Protein AF-A0A3D2QG00-F1 (afdb_monomer)

pLDDT: mean 83.99, std 11.68, range [40.62, 95.25]

Sequence (217 aa):
MLDSLEQILAFINSWLWGRWLVFVLLALGILYTVTNGFIQIRHFKFIMKRTLVDAFKTRKVDKGSGSISTFKAMMVTLAGNVGGGNVVGVATAIVSGGMGAVFWMWVAAFFGMITKYAEILLAMKYRIKDENGVYHGGPMYYIENGIGKNWKWLAVIFCLLGGFASFGIGNIAQSSEISGALSDLFHLSPLVSGILIAVVVALSAPEISLLWAMLPM

Nearest PDB structures (foldseek):
  7wvy-assembly1_R  TM=3.739E-01  e=3.135E+00  Homo sapiens

Solvent-accessible surface area (backbone atoms only — not comparable to full-atom values): 11648 Å² total; per-residue (Å²): 109,67,67,60,50,51,52,51,51,51,48,51,48,55,57,64,73,23,72,65,49,58,53,51,54,50,50,49,10,50,50,50,30,60,77,62,66,36,50,76,68,77,39,37,70,57,50,50,41,50,64,55,52,47,15,62,73,40,63,87,49,78,68,74,97,52,75,58,31,70,33,57,54,49,51,54,55,46,56,76,71,58,55,61,58,59,54,54,48,52,51,48,39,34,73,76,61,34,76,65,37,58,58,52,50,51,54,50,49,61,28,44,51,49,50,54,49,53,52,52,52,40,11,68,72,36,43,46,70,46,97,88,69,40,48,49,32,20,69,43,36,26,33,26,68,62,78,29,69,90,41,37,67,58,20,51,49,45,52,52,54,50,53,55,44,43,49,45,66,66,39,54,52,39,52,50,48,53,22,49,52,41,29,76,76,69,69,42,54,55,68,59,44,48,52,54,52,51,51,56,49,61,72,45,40,70,64,46,53,58,52,58,60,35,42,64,67

Radius of gyration: 20.12 Å; Cα contacts (8 Å, |Δi|>4): 161; chains: 1; bounding box: 51×44×51 Å

Secondary structure (DSSP, 8-state):
-HHHHHHHHHHHHHHHTSHHHHHHHHHHHHHHHHHTTSHHHHTHHHHHIIIIIIHHHTTT---SSSSS-HHHHHHHHHHHH--HHHHHHHHHHHHHH-THHHHHHHHHHHHHHHHHHHHHHHHHHH-EE-TTS-EE-SHHHHIIIII-GGGHHHHHHHHHHHHHHHHIIIIIHHHHHHHHHHHHHH---HHHHHHHHHHHHHHHHHHHHHHHTTS--

Mean predicted aligned error: 7.87 Å

Structure (mmCIF, N/CA/C/O backbone):
data_AF-A0A3D2QG00-F1
#
_entry.id   AF-A0A3D2QG00-F1
#
loop_
_atom_site.group_PDB
_atom_site.id
_atom_site.type_symbol
_atom_site.label_atom_id
_atom_site.label_alt_id
_atom_site.label_comp_id
_atom_site.label_asym_id
_atom_site.label_entity_id
_atom_site.label_seq_id
_atom_site.pdbx_PDB_ins_code
_atom_site.Cartn_x
_atom_site.Cartn_y
_atom_site.Cartn_z
_atom_site.occupancy
_atom_site.B_iso_or_equiv
_atom_site.auth_seq_id
_atom_site.auth_comp_id
_atom_site.auth_asym_id
_atom_site.auth_atom_id
_atom_site.pdbx_PDB_model_num
ATOM 1 N N . MET A 1 1 ? 26.219 -19.710 -8.812 1.00 65.38 1 MET A N 1
ATOM 2 C CA . MET A 1 1 ? 25.651 -19.286 -7.506 1.00 65.38 1 MET A CA 1
ATOM 3 C C . MET A 1 1 ? 24.672 -18.134 -7.688 1.00 65.38 1 MET A C 1
ATOM 5 O O . MET A 1 1 ? 23.549 -18.268 -7.230 1.00 65.38 1 MET A O 1
ATOM 9 N N . LEU A 1 2 ? 25.051 -17.058 -8.390 1.00 77.50 2 LEU A N 1
ATOM 10 C CA . LEU A 1 2 ? 24.129 -15.965 -8.738 1.00 77.50 2 LEU A CA 1
ATOM 11 C C . LEU A 1 2 ? 22.995 -16.430 -9.666 1.00 77.50 2 LEU A C 1
ATOM 13 O O . LEU A 1 2 ? 21.838 -16.209 -9.336 1.00 77.50 2 LEU A O 1
ATOM 17 N N . ASP A 1 3 ? 23.303 -17.205 -10.708 1.00 83.06 3 ASP A N 1
ATOM 18 C CA . ASP A 1 3 ? 22.277 -17.725 -11.633 1.00 83.06 3 ASP A CA 1
ATOM 19 C C . ASP A 1 3 ? 21.270 -18.655 -10.937 1.00 83.06 3 ASP A C 1
ATOM 21 O O . ASP A 1 3 ? 20.079 -18.655 -11.231 1.00 83.06 3 ASP A O 1
ATOM 25 N N . SER A 1 4 ? 21.735 -19.439 -9.959 1.00 82.81 4 SER A N 1
ATOM 26 C CA . SER A 1 4 ? 20.873 -20.314 -9.157 1.00 82.81 4 SER A CA 1
ATOM 27 C C . SER A 1 4 ? 19.931 -19.507 -8.259 1.00 82.81 4 SER A C 1
ATOM 29 O O . SER A 1 4 ? 18.773 -19.878 -8.098 1.00 82.81 4 SER A O 1
ATOM 31 N N . LEU A 1 5 ? 20.407 -18.392 -7.692 1.00 86.56 5 LEU A N 1
ATOM 32 C CA . LEU A 1 5 ? 19.566 -17.472 -6.923 1.00 86.56 5 LEU A CA 1
ATOM 33 C C . LEU A 1 5 ? 18.556 -16.760 -7.825 1.00 86.56 5 LEU A C 1
ATOM 35 O O . LEU A 1 5 ? 17.390 -16.663 -7.457 1.00 86.56 5 LEU A O 1
ATOM 39 N N . GLU A 1 6 ? 18.970 -16.318 -9.011 1.00 88.06 6 GLU A N 1
ATOM 40 C CA . GLU A 1 6 ? 18.085 -15.683 -9.988 1.00 88.06 6 GLU A CA 1
ATOM 41 C C . GLU A 1 6 ? 16.957 -16.627 -10.423 1.00 88.06 6 GLU A C 1
ATOM 43 O O . GLU A 1 6 ? 15.790 -16.241 -10.411 1.00 88.06 6 GLU A O 1
ATOM 48 N N . GLN A 1 7 ? 17.273 -17.893 -10.704 1.00 87.88 7 GLN A N 1
ATOM 49 C CA . GLN A 1 7 ? 16.271 -18.905 -11.050 1.00 87.88 7 GLN A CA 1
ATOM 50 C C . GLN A 1 7 ? 15.287 -19.176 -9.904 1.00 87.88 7 GLN A C 1
ATOM 52 O O . GLN A 1 7 ? 14.083 -19.280 -10.141 1.00 87.88 7 GLN A O 1
ATOM 57 N N . ILE A 1 8 ? 15.770 -19.251 -8.658 1.00 89.00 8 ILE A N 1
ATOM 58 C CA . ILE A 1 8 ? 14.907 -19.423 -7.478 1.00 89.00 8 ILE A CA 1
ATOM 59 C C . ILE A 1 8 ? 13.983 -18.212 -7.310 1.00 89.00 8 ILE A C 1
ATOM 61 O O . ILE A 1 8 ? 12.781 -18.378 -7.097 1.00 89.00 8 ILE A O 1
ATOM 65 N N . LEU A 1 9 ? 14.516 -16.997 -7.442 1.00 87.94 9 LEU A N 1
ATOM 66 C CA . LEU A 1 9 ? 13.735 -15.766 -7.344 1.00 87.94 9 LEU A CA 1
ATOM 67 C C . LEU A 1 9 ? 12.701 -15.662 -8.468 1.00 87.94 9 LEU A C 1
ATOM 69 O O . LEU A 1 9 ? 11.550 -15.328 -8.199 1.00 87.94 9 LEU A O 1
ATOM 73 N N . ALA A 1 10 ? 13.068 -16.004 -9.704 1.00 87.56 10 ALA A N 1
ATOM 74 C CA . ALA A 1 10 ? 12.155 -16.021 -10.841 1.00 87.56 10 ALA A CA 1
ATOM 75 C C . ALA A 1 10 ? 11.024 -17.041 -10.646 1.00 87.56 10 ALA A C 1
ATOM 77 O O . ALA A 1 10 ? 9.858 -16.728 -10.903 1.00 87.56 10 ALA A O 1
ATOM 78 N N . PHE A 1 11 ? 11.338 -18.231 -10.124 1.00 89.06 11 PHE A N 1
ATOM 79 C CA . PHE A 1 11 ? 10.335 -19.236 -9.785 1.00 89.06 11 PHE A CA 1
ATOM 80 C C . PHE A 1 11 ? 9.366 -18.718 -8.718 1.00 89.06 11 PHE A C 1
ATOM 82 O O . PHE A 1 11 ? 8.156 -18.706 -8.950 1.00 89.06 11 PHE A O 1
ATOM 89 N N . ILE A 1 12 ? 9.885 -18.213 -7.594 1.00 87.88 12 ILE A N 1
ATOM 90 C CA . ILE A 1 12 ? 9.074 -17.639 -6.510 1.00 87.88 12 ILE A CA 1
ATOM 91 C C . ILE A 1 12 ? 8.200 -16.495 -7.035 1.00 87.88 12 ILE A C 1
ATOM 93 O O . ILE A 1 12 ? 7.013 -16.444 -6.723 1.00 87.88 12 ILE A O 1
ATOM 97 N N . ASN A 1 13 ? 8.753 -15.613 -7.868 1.00 85.88 13 ASN A N 1
ATOM 98 C CA . ASN A 1 13 ? 8.031 -14.492 -8.457 1.00 85.88 13 ASN A CA 1
ATOM 99 C C . ASN A 1 13 ? 6.892 -14.969 -9.372 1.00 85.88 13 ASN A C 1
ATOM 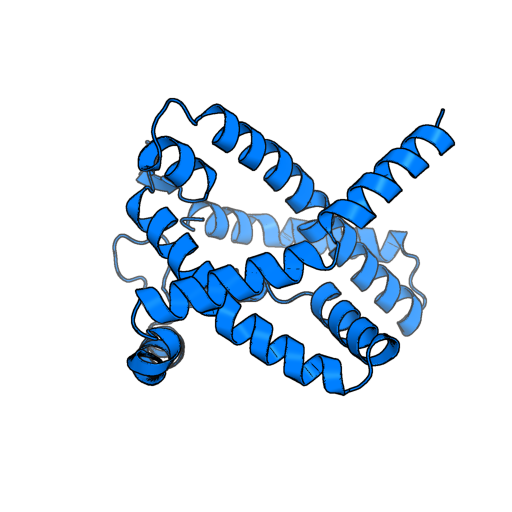101 O O . ASN A 1 13 ? 5.751 -14.545 -9.210 1.00 85.88 13 ASN A O 1
ATOM 105 N N . SER A 1 14 ? 7.172 -15.894 -10.293 1.00 87.00 14 SER A N 1
ATOM 106 C CA . SER A 1 14 ? 6.156 -16.440 -11.204 1.00 87.00 14 SER A CA 1
ATOM 107 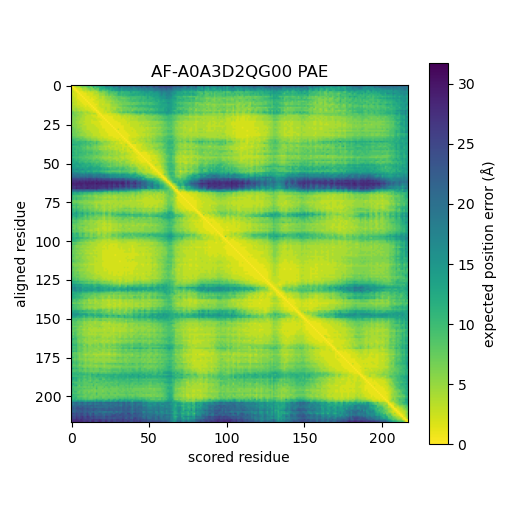C C . SER A 1 14 ? 5.047 -17.193 -10.467 1.00 87.00 14 SER A C 1
ATOM 109 O O . SER A 1 14 ? 3.885 -17.147 -10.873 1.00 87.00 14 SER A O 1
ATOM 111 N N . TRP A 1 15 ? 5.395 -17.852 -9.359 1.00 88.44 15 TRP A N 1
ATOM 112 C CA . TRP A 1 15 ? 4.435 -18.535 -8.514 1.00 88.44 15 TRP A CA 1
ATOM 113 C C . TRP A 1 15 ? 3.589 -17.538 -7.726 1.00 88.44 15 TRP A C 1
ATOM 115 O O . TRP A 1 15 ? 2.370 -17.580 -7.840 1.00 88.44 15 TRP A O 1
ATOM 125 N N . LEU A 1 16 ? 4.195 -16.620 -6.968 1.00 85.69 16 LEU A N 1
ATOM 126 C CA . LEU A 1 16 ? 3.477 -15.649 -6.132 1.00 85.69 16 LEU A CA 1
ATOM 127 C C . LEU A 1 16 ? 2.549 -14.753 -6.954 1.00 85.69 16 LEU A C 1
ATOM 129 O O . LEU A 1 16 ? 1.387 -14.592 -6.594 1.00 85.69 16 LEU A O 1
ATOM 133 N N . TRP A 1 17 ? 3.033 -14.223 -8.077 1.00 86.38 17 TRP A N 1
ATOM 134 C CA . TRP A 1 17 ? 2.257 -13.367 -8.982 1.00 86.38 17 TRP A CA 1
ATOM 135 C C . TRP A 1 17 ? 1.508 -14.160 -10.057 1.00 86.38 17 TRP A C 1
ATOM 137 O O . TRP A 1 17 ? 1.063 -13.611 -11.067 1.00 86.38 17 TRP A O 1
ATOM 147 N N . GLY A 1 18 ? 1.360 -15.467 -9.850 1.00 86.50 18 GLY A N 1
ATOM 148 C CA . GLY A 1 18 ? 0.624 -16.337 -10.745 1.00 86.50 18 GLY A CA 1
ATOM 149 C C . GLY A 1 18 ? -0.863 -15.985 -10.800 1.00 86.50 18 GLY A C 1
ATOM 150 O O . GLY A 1 18 ? -1.439 -15.367 -9.902 1.00 86.50 18 GLY A O 1
ATOM 151 N N . ARG A 1 19 ? -1.534 -16.466 -11.851 1.00 88.00 19 ARG A N 1
ATOM 152 C CA . ARG A 1 19 ? -2.972 -16.222 -12.081 1.00 88.00 19 ARG A CA 1
ATOM 153 C C . ARG A 1 19 ? -3.855 -16.606 -10.887 1.00 88.00 19 ARG A C 1
ATOM 155 O O . ARG A 1 19 ? -4.906 -16.006 -10.693 1.00 88.00 19 ARG A O 1
ATOM 162 N N . TRP A 1 20 ? -3.442 -17.595 -10.090 1.00 91.38 20 TRP A N 1
ATOM 163 C CA . TRP A 1 20 ? -4.195 -18.052 -8.920 1.00 91.38 20 TRP A CA 1
ATOM 164 C C . TRP A 1 20 ? -4.388 -16.941 -7.882 1.00 91.38 20 TRP A C 1
ATOM 166 O O . TRP A 1 20 ? -5.475 -16.847 -7.317 1.00 91.38 20 TRP A O 1
ATOM 176 N N . LEU A 1 21 ? -3.395 -16.064 -7.677 1.00 91.31 21 LEU A N 1
ATOM 177 C CA . LEU A 1 21 ? -3.494 -14.977 -6.704 1.00 91.31 21 LEU A CA 1
ATOM 178 C C . LEU A 1 21 ? -4.611 -14.005 -7.096 1.00 91.31 21 LEU A C 1
ATOM 180 O O . LEU A 1 21 ? -5.415 -13.612 -6.255 1.00 91.31 21 LEU A O 1
ATOM 184 N N . VAL A 1 22 ? -4.715 -13.680 -8.388 1.00 89.69 22 VAL A N 1
ATOM 185 C CA . VAL A 1 22 ? -5.782 -12.821 -8.924 1.00 89.69 22 VAL A CA 1
ATOM 186 C C . VAL A 1 22 ? -7.157 -13.430 -8.649 1.00 89.69 22 VAL A C 1
ATOM 188 O O . VAL A 1 22 ? -8.052 -12.737 -8.163 1.00 89.69 22 VAL A O 1
ATOM 191 N N . PHE A 1 23 ? -7.323 -14.733 -8.896 1.00 91.56 23 PHE A N 1
ATOM 192 C CA . PHE A 1 23 ? -8.582 -15.426 -8.615 1.00 91.56 23 PHE A CA 1
ATOM 193 C C . PHE A 1 23 ? -8.912 -15.453 -7.121 1.00 91.56 23 PHE A C 1
ATOM 195 O O . PHE A 1 23 ? -10.062 -15.217 -6.762 1.00 91.56 23 PHE A O 1
ATOM 202 N N . VAL A 1 24 ? -7.925 -15.683 -6.250 1.00 94.25 24 VAL A N 1
ATOM 203 C CA . VAL A 1 24 ? -8.123 -15.671 -4.793 1.00 94.25 24 VAL A CA 1
ATOM 204 C C . VAL A 1 24 ? -8.537 -14.282 -4.307 1.00 94.25 24 VAL A C 1
ATOM 206 O O . VAL A 1 24 ? -9.503 -14.167 -3.557 1.00 94.25 24 VAL A O 1
ATOM 209 N N . LEU A 1 25 ? -7.866 -13.220 -4.758 1.00 93.12 25 LEU A N 1
ATOM 210 C CA . LEU A 1 25 ? -8.190 -11.848 -4.359 1.00 93.12 25 LEU A CA 1
ATOM 211 C C . LEU A 1 25 ? -9.583 -11.421 -4.838 1.00 93.12 25 LEU A C 1
ATOM 213 O O . LEU A 1 25 ? -10.343 -10.835 -4.065 1.00 93.12 25 LEU A O 1
ATOM 217 N N . LEU A 1 26 ? -9.948 -11.756 -6.079 1.00 94.12 26 LEU A N 1
ATOM 218 C CA . LEU A 1 26 ? -11.295 -11.506 -6.593 1.00 94.12 26 LEU A CA 1
ATOM 219 C C . LEU A 1 26 ? -12.347 -12.319 -5.834 1.00 94.12 26 LEU A C 1
ATOM 221 O O . LEU A 1 26 ? -13.372 -11.763 -5.448 1.00 94.12 26 LEU A O 1
ATOM 225 N N . ALA A 1 27 ? -12.091 -13.601 -5.567 1.00 94.50 27 ALA A N 1
ATOM 226 C CA . ALA A 1 27 ? -13.002 -14.450 -4.806 1.00 94.50 27 ALA A CA 1
ATOM 227 C C . ALA A 1 27 ? -13.215 -13.924 -3.379 1.00 94.50 27 ALA A C 1
ATOM 229 O O . ALA A 1 27 ? -14.354 -13.863 -2.923 1.00 94.50 27 ALA A O 1
ATOM 230 N N . LEU A 1 28 ? -12.154 -13.478 -2.697 1.00 94.94 28 LEU A N 1
ATOM 231 C CA . LEU A 1 28 ? -12.250 -12.847 -1.377 1.00 94.94 28 LEU A CA 1
ATOM 232 C C . LEU A 1 28 ? -13.034 -11.533 -1.426 1.00 94.94 28 LEU A C 1
ATOM 234 O O . LEU A 1 28 ? -13.885 -11.298 -0.572 1.00 94.94 28 LEU A O 1
ATOM 238 N N . GLY A 1 29 ? -12.802 -10.698 -2.440 1.00 93.81 29 GLY A N 1
ATOM 239 C CA . GLY A 1 29 ? -13.554 -9.459 -2.617 1.00 93.81 29 GLY A CA 1
ATOM 240 C C . GLY A 1 29 ? -15.040 -9.706 -2.902 1.00 93.81 29 GLY A C 1
ATOM 241 O O . GLY A 1 29 ? -15.898 -9.022 -2.343 1.00 93.81 29 GLY A O 1
ATOM 242 N N . ILE A 1 30 ? -15.376 -10.721 -3.704 1.00 94.44 30 ILE A N 1
ATOM 243 C CA . ILE A 1 30 ? -16.763 -11.159 -3.930 1.00 94.44 30 ILE A CA 1
ATOM 244 C C . ILE A 1 30 ? -17.367 -11.690 -2.627 1.00 94.44 30 ILE A C 1
ATOM 246 O O . ILE A 1 30 ? -18.452 -11.259 -2.239 1.00 94.44 30 ILE A O 1
ATOM 250 N N . LEU A 1 31 ? -16.655 -12.571 -1.920 1.00 95.25 31 LEU A N 1
ATOM 251 C CA . LEU A 1 31 ? -17.089 -13.136 -0.645 1.00 95.25 31 LEU A CA 1
ATOM 252 C C . LEU A 1 31 ? -17.409 -12.024 0.357 1.00 95.25 31 LEU A C 1
ATOM 254 O O . LEU A 1 31 ? -18.520 -11.975 0.875 1.00 95.25 31 LEU A O 1
ATOM 258 N N . TYR A 1 32 ? -16.480 -11.092 0.578 1.00 93.50 32 TYR A N 1
ATOM 259 C CA . TYR A 1 32 ? -16.679 -9.962 1.483 1.00 93.50 32 TYR A CA 1
ATOM 260 C C . TYR A 1 32 ? -17.776 -9.014 1.019 1.00 93.50 32 TYR A C 1
ATOM 262 O O . TYR A 1 32 ? -18.509 -8.483 1.851 1.00 93.50 32 TYR A O 1
ATOM 270 N N . THR A 1 33 ? -17.944 -8.829 -0.287 1.00 93.38 33 THR A N 1
ATOM 271 C CA . THR A 1 33 ? -19.054 -8.044 -0.831 1.00 93.38 33 THR A CA 1
ATOM 272 C C . THR A 1 33 ? -20.394 -8.658 -0.444 1.00 93.38 33 THR A C 1
ATOM 274 O O . THR A 1 33 ? -21.272 -7.948 0.047 1.00 93.38 33 THR A O 1
ATOM 277 N N . VAL A 1 34 ? -20.552 -9.970 -0.628 1.00 94.12 34 VAL A N 1
ATOM 278 C CA . VAL A 1 34 ? -21.807 -10.672 -0.344 1.00 94.12 34 VAL A CA 1
ATOM 279 C C . VAL A 1 34 ? -22.060 -10.753 1.162 1.00 94.12 34 VAL A C 1
ATOM 281 O O . VAL A 1 34 ? -23.147 -10.390 1.608 1.00 94.12 34 VAL A O 1
ATOM 284 N N . THR A 1 35 ? -21.066 -11.151 1.963 1.00 92.62 35 THR A N 1
ATOM 285 C CA . THR A 1 35 ? -21.230 -11.323 3.420 1.00 92.62 35 THR A CA 1
ATOM 286 C C . THR A 1 35 ? -21.504 -10.013 4.150 1.00 92.62 35 THR A C 1
ATOM 288 O O . THR A 1 35 ? -22.261 -10.001 5.116 1.00 92.62 35 THR A O 1
ATOM 291 N N . ASN A 1 36 ? -20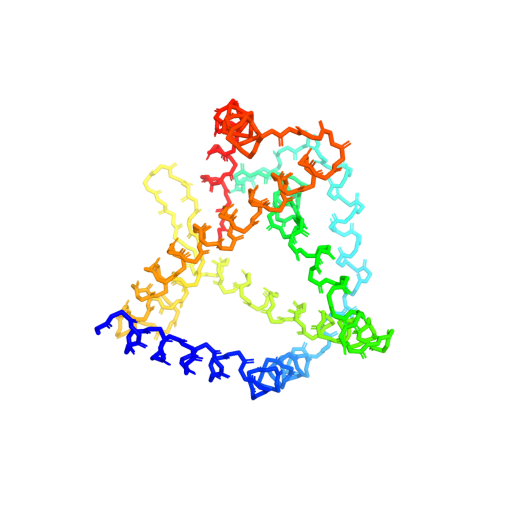.962 -8.892 3.666 1.00 90.19 36 ASN A N 1
ATOM 292 C CA . ASN A 1 36 ? -21.246 -7.569 4.223 1.00 90.19 36 ASN A CA 1
ATOM 293 C C . ASN A 1 36 ? -22.513 -6.924 3.622 1.00 90.19 36 ASN A C 1
ATOM 295 O O . ASN A 1 36 ? -22.886 -5.815 3.998 1.00 90.19 36 ASN A O 1
ATOM 299 N N . GLY A 1 37 ? -23.208 -7.589 2.694 1.00 90.38 37 GLY A N 1
ATOM 300 C CA . GLY A 1 37 ? -24.457 -7.088 2.119 1.00 90.38 37 GLY A CA 1
ATOM 301 C C . GLY A 1 37 ? -24.274 -5.927 1.136 1.00 90.38 37 GLY A C 1
ATOM 302 O O . GLY A 1 37 ? -25.112 -5.025 1.086 1.00 90.38 37 GLY A O 1
ATOM 303 N N . PHE A 1 38 ? -23.207 -5.944 0.337 1.00 91.19 38 PHE A N 1
ATOM 304 C CA . PHE A 1 38 ? -22.923 -4.957 -0.710 1.00 91.19 38 PHE A CA 1
ATOM 305 C C . PHE A 1 38 ? -22.781 -3.521 -0.175 1.00 91.19 38 PHE A C 1
ATOM 307 O O . PHE A 1 38 ? -23.336 -2.577 -0.747 1.00 91.19 38 PHE A O 1
ATOM 314 N N . ILE A 1 39 ? -22.033 -3.337 0.923 1.00 89.06 39 ILE A N 1
ATOM 315 C CA . ILE A 1 39 ? -21.802 -2.024 1.563 1.00 89.06 39 ILE A CA 1
ATOM 316 C C . ILE A 1 39 ? -21.354 -0.970 0.550 1.00 89.06 39 ILE A C 1
ATOM 318 O O . ILE A 1 39 ? -21.867 0.150 0.575 1.00 89.06 39 ILE A O 1
ATOM 322 N N . GLN A 1 40 ? -20.447 -1.326 -0.364 1.00 88.38 40 GLN A N 1
ATOM 323 C CA . GLN A 1 40 ? -19.912 -0.396 -1.354 1.00 88.38 40 GLN A CA 1
ATOM 324 C C . GLN A 1 40 ? -20.976 0.140 -2.323 1.00 88.38 40 GLN A C 1
ATOM 326 O O . GLN A 1 40 ? -20.818 1.248 -2.821 1.00 88.38 40 GLN A O 1
ATOM 331 N N . ILE A 1 41 ? -22.077 -0.592 -2.548 1.00 91.06 41 ILE A N 1
ATOM 332 C CA . ILE A 1 41 ? -23.224 -0.129 -3.347 1.00 91.06 41 ILE A CA 1
ATOM 333 C C . ILE A 1 41 ? -24.230 0.591 -2.442 1.00 91.06 41 ILE A C 1
ATOM 335 O O . ILE A 1 41 ? -24.616 1.730 -2.706 1.00 91.06 41 ILE A O 1
ATOM 339 N N . ARG A 1 42 ? -24.631 -0.050 -1.338 1.00 90.00 42 ARG A N 1
ATOM 340 C CA . ARG A 1 42 ? -25.685 0.434 -0.432 1.00 90.00 42 ARG A CA 1
ATOM 341 C C . ARG A 1 42 ? -25.349 1.789 0.189 1.00 90.00 42 ARG A C 1
ATOM 343 O O . ARG A 1 42 ? -26.213 2.656 0.298 1.00 90.00 42 ARG A O 1
ATOM 350 N N . HIS A 1 43 ? -24.092 1.978 0.582 1.00 89.50 43 HIS A N 1
ATOM 351 C CA . HIS A 1 43 ? -23.621 3.182 1.261 1.00 89.50 43 HIS A CA 1
ATOM 352 C C . HIS A 1 43 ? -22.799 4.105 0.360 1.00 89.50 43 HIS A C 1
ATOM 354 O O . HIS A 1 43 ? -22.262 5.091 0.859 1.00 89.50 43 HIS A O 1
ATOM 360 N N . PHE A 1 44 ? -22.751 3.869 -0.957 1.00 89.06 44 PHE A N 1
ATOM 361 C CA . PHE A 1 44 ? -21.950 4.672 -1.887 1.00 89.06 44 PHE A CA 1
ATOM 362 C C . PHE A 1 44 ? -22.188 6.182 -1.732 1.00 89.06 44 PHE A C 1
ATOM 364 O O . PHE A 1 44 ? -21.254 6.957 -1.533 1.00 89.06 44 PHE A O 1
ATOM 371 N N . LYS A 1 45 ? -23.461 6.608 -1.720 1.00 88.00 45 LYS A N 1
ATOM 372 C CA . LYS A 1 45 ? -23.837 8.025 -1.553 1.00 88.00 45 LYS A CA 1
ATOM 373 C C . LYS A 1 45 ? -23.355 8.604 -0.221 1.00 88.00 45 LYS A C 1
ATOM 375 O O . LYS A 1 45 ? -22.915 9.750 -0.168 1.00 88.00 45 LYS A O 1
ATOM 380 N N . PHE A 1 46 ? -23.442 7.819 0.851 1.00 87.75 46 PHE A N 1
ATOM 381 C CA . PHE A 1 46 ? -22.987 8.232 2.175 1.00 87.75 46 PHE A CA 1
ATOM 382 C C . PHE A 1 46 ? -21.462 8.372 2.219 1.00 87.75 46 PHE A C 1
ATOM 384 O O . PHE A 1 46 ? -20.968 9.395 2.690 1.00 87.75 46 PHE A O 1
ATOM 391 N N . ILE A 1 47 ? -20.734 7.390 1.678 1.00 86.56 47 ILE A N 1
ATOM 392 C CA . ILE A 1 47 ? -19.268 7.385 1.603 1.00 86.56 47 ILE A CA 1
ATOM 393 C C . ILE A 1 47 ? -18.788 8.603 0.812 1.00 86.56 47 ILE A C 1
ATOM 395 O O . ILE A 1 47 ? -17.992 9.385 1.319 1.00 86.56 47 ILE A O 1
ATOM 399 N N . MET A 1 48 ? -19.341 8.840 -0.380 1.00 86.88 48 MET A N 1
ATOM 400 C CA . MET A 1 48 ? -18.963 9.986 -1.212 1.00 86.88 48 MET A CA 1
ATOM 401 C C . MET A 1 48 ? -19.251 11.322 -0.521 1.00 86.88 48 MET A C 1
ATOM 403 O O . MET A 1 48 ? -18.414 12.222 -0.536 1.00 86.88 48 MET A O 1
ATOM 407 N N . LYS A 1 49 ? -20.398 11.453 0.156 1.00 85.50 49 LYS A N 1
ATOM 408 C CA . LYS A 1 49 ? -20.719 12.667 0.916 1.00 85.50 49 LYS A CA 1
ATOM 409 C C . LYS A 1 49 ? -19.739 12.891 2.071 1.00 85.50 49 LYS A C 1
ATOM 411 O O . LYS A 1 49 ? -19.243 13.999 2.230 1.00 85.50 49 LYS A O 1
ATOM 416 N N . ARG A 1 50 ? -19.437 11.862 2.866 1.00 81.50 50 ARG A N 1
ATOM 417 C CA . ARG A 1 50 ? -18.533 11.981 4.021 1.00 81.50 50 ARG A CA 1
ATOM 418 C C . ARG A 1 50 ? -17.090 12.245 3.603 1.00 81.50 50 ARG A C 1
ATOM 420 O O . ARG A 1 50 ? -16.444 13.127 4.162 1.00 81.50 50 ARG A O 1
ATOM 427 N N . THR A 1 51 ? -16.608 11.510 2.611 1.00 80.38 51 THR A N 1
ATOM 428 C CA . THR A 1 51 ? -15.203 11.533 2.207 1.00 80.38 51 THR A CA 1
ATOM 429 C C . THR A 1 51 ? -14.882 12.707 1.284 1.00 80.38 51 THR A C 1
ATOM 431 O O . THR A 1 51 ? -13.824 13.300 1.433 1.00 80.38 51 THR A O 1
ATOM 434 N N . LEU A 1 52 ? -15.777 13.101 0.368 1.00 80.69 52 LEU A N 1
ATOM 435 C CA . LEU A 1 52 ? -15.519 14.220 -0.551 1.00 80.69 52 LEU A CA 1
ATOM 436 C C . LEU A 1 52 ? -16.193 15.519 -0.128 1.00 80.69 52 LEU A C 1
ATOM 438 O O . LEU A 1 52 ? -15.584 16.573 -0.201 1.00 80.69 52 LEU A O 1
ATOM 442 N N . VAL A 1 53 ? -17.451 15.501 0.304 1.00 79.50 53 VAL A N 1
ATOM 443 C CA . VAL A 1 53 ? -18.155 16.766 0.575 1.00 79.50 53 VAL A CA 1
ATOM 444 C C . VAL A 1 53 ? -17.812 17.284 1.966 1.00 79.50 53 VAL A C 1
ATOM 446 O O 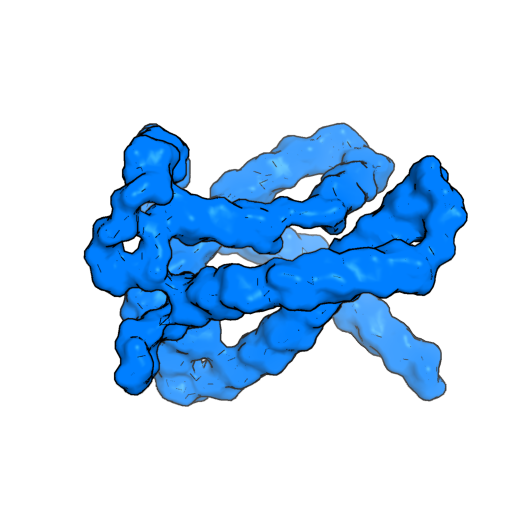. VAL A 1 53 ? -17.378 18.426 2.118 1.00 79.50 53 VAL A O 1
ATOM 449 N N . ASP A 1 54 ? -17.988 16.450 2.987 1.00 77.19 54 ASP A N 1
ATOM 450 C CA . ASP A 1 54 ? -17.784 16.858 4.374 1.00 77.19 54 ASP A CA 1
ATOM 451 C C . ASP A 1 54 ? -16.294 17.053 4.673 1.00 77.19 54 ASP A C 1
ATOM 453 O O . ASP A 1 54 ? -15.938 18.078 5.249 1.00 77.19 54 ASP A O 1
ATOM 457 N N . ALA A 1 55 ? -15.415 16.151 4.215 1.00 75.50 55 ALA A N 1
ATOM 458 C CA . ALA A 1 55 ? -13.975 16.296 4.433 1.00 75.50 55 ALA A CA 1
ATOM 459 C C . ALA A 1 55 ? -13.419 17.586 3.805 1.00 75.50 55 ALA A C 1
ATOM 461 O O . ALA A 1 55 ? -12.693 18.324 4.471 1.00 75.50 55 ALA A O 1
ATOM 462 N N . PHE A 1 56 ? -13.804 17.923 2.566 1.00 77.50 56 PHE A N 1
ATOM 463 C CA . PHE A 1 56 ? -13.379 19.183 1.943 1.00 77.50 56 PHE A CA 1
ATOM 464 C C . PHE A 1 56 ? -13.913 20.409 2.696 1.00 77.50 56 PHE A C 1
ATOM 466 O O . PHE A 1 56 ? -13.182 21.387 2.873 1.00 77.50 56 PHE A O 1
ATOM 473 N N . LYS A 1 57 ? -15.159 20.362 3.189 1.00 73.94 57 LYS A N 1
ATOM 474 C CA . LYS A 1 57 ? -15.746 21.445 3.996 1.00 73.94 57 LYS A CA 1
ATOM 475 C C . LYS A 1 57 ? -15.037 21.619 5.337 1.00 73.94 57 LYS A C 1
ATOM 477 O O . LYS A 1 57 ? -14.834 22.747 5.778 1.00 73.94 57 LYS A O 1
ATOM 482 N N . THR A 1 58 ? -14.621 20.527 5.974 1.00 68.81 58 THR A N 1
ATOM 483 C CA . THR A 1 58 ? -13.931 20.548 7.270 1.00 68.81 58 THR A CA 1
ATOM 484 C C . THR A 1 58 ? -12.411 20.521 7.144 1.00 68.81 58 THR A C 1
ATOM 486 O O . THR A 1 58 ? -11.735 20.272 8.137 1.00 68.81 58 THR A O 1
ATOM 489 N N . ARG A 1 59 ? -11.838 20.814 5.966 1.00 67.88 59 ARG A N 1
ATOM 490 C CA . ARG A 1 59 ? -10.380 20.761 5.736 1.00 67.88 59 ARG A CA 1
ATOM 491 C C . ARG A 1 59 ? -9.558 21.617 6.712 1.00 67.88 59 ARG A C 1
ATOM 493 O O . ARG A 1 59 ? -8.389 21.327 6.933 1.00 67.88 59 ARG A O 1
ATOM 500 N N . LYS A 1 60 ? -10.174 22.668 7.272 1.00 61.00 60 LYS A N 1
ATOM 501 C CA . LYS A 1 60 ? -9.573 23.611 8.232 1.00 61.00 60 LYS A CA 1
ATOM 502 C C . LYS A 1 60 ? -9.921 23.321 9.701 1.00 61.00 60 LYS A C 1
ATOM 504 O O . LYS A 1 60 ? -9.511 24.084 10.564 1.00 61.00 60 LYS A O 1
ATOM 509 N N . VAL A 1 61 ? -10.718 22.288 9.987 1.00 60.72 61 VAL A N 1
ATOM 510 C CA . VAL A 1 61 ? -11.206 21.996 11.342 1.00 60.72 61 VAL A CA 1
ATOM 511 C C . VAL A 1 61 ? -10.557 20.710 11.841 1.00 60.72 61 VAL A C 1
ATOM 513 O O . VAL A 1 61 ? -10.940 19.615 11.426 1.00 60.72 61 VAL A O 1
ATOM 516 N N . ASP A 1 62 ? -9.602 20.836 12.759 1.00 55.47 62 ASP A N 1
ATOM 517 C CA . ASP A 1 62 ? -9.027 19.698 13.478 1.00 55.47 62 ASP A CA 1
ATOM 518 C C . ASP A 1 62 ? -10.013 19.266 14.582 1.00 55.47 62 ASP A C 1
ATOM 520 O O . ASP A 1 62 ? -9.964 19.716 15.725 1.00 55.47 62 ASP A O 1
ATOM 524 N N . LYS A 1 63 ? -11.002 18.435 14.224 1.00 50.25 63 LYS A N 1
ATOM 525 C CA . LYS A 1 63 ? -11.937 17.861 15.203 1.00 50.25 63 LYS A CA 1
ATOM 526 C C . LYS A 1 63 ? -11.313 16.641 15.891 1.00 50.25 63 LYS A C 1
ATOM 528 O O . LYS A 1 63 ? -11.329 15.558 15.326 1.00 50.25 63 LYS A O 1
ATOM 533 N N . GLY A 1 64 ? -10.833 16.851 17.119 1.00 51.28 64 GLY A N 1
ATOM 534 C CA . GLY A 1 64 ? -10.873 15.948 18.284 1.00 51.28 64 GLY A CA 1
ATOM 535 C C . GLY A 1 64 ? -10.478 14.463 18.148 1.00 51.28 64 GLY A C 1
ATOM 536 O O . GLY A 1 64 ? -11.132 13.673 17.475 1.00 51.28 64 GLY A O 1
ATOM 537 N N . SER A 1 65 ? -9.508 14.051 18.975 1.00 49.09 65 SER A N 1
ATOM 538 C CA . SER A 1 65 ? -9.067 12.675 19.322 1.00 49.09 65 SER A CA 1
ATOM 539 C C . SER A 1 65 ? -8.432 11.806 18.228 1.00 49.09 65 SER A C 1
ATOM 541 O O . SER A 1 65 ? -7.735 10.848 18.560 1.00 49.09 65 SER A O 1
ATOM 543 N N . GLY A 1 66 ? -8.644 12.132 16.952 1.00 53.38 66 GLY A N 1
ATOM 544 C CA . GLY A 1 66 ? -7.863 11.620 15.830 1.00 53.38 66 GLY A CA 1
ATOM 545 C C . GLY A 1 66 ? -6.735 12.592 15.510 1.00 53.38 66 GLY A C 1
ATOM 546 O O . GLY A 1 66 ? -6.948 13.800 15.481 1.00 53.38 66 GLY A O 1
ATOM 547 N N . SER A 1 67 ? -5.536 12.072 15.297 1.00 54.06 67 SER A N 1
ATOM 548 C CA . SER A 1 67 ? -4.309 12.859 15.207 1.00 54.06 67 SER A CA 1
ATOM 549 C C . SER A 1 67 ? -4.273 13.813 13.990 1.00 54.06 67 SER A C 1
ATOM 551 O O . SER A 1 67 ? -3.496 14.757 13.979 1.00 54.06 67 SER A O 1
ATOM 553 N N . ILE A 1 68 ? -5.148 13.631 12.989 1.00 64.31 68 ILE A N 1
ATOM 554 C CA . ILE A 1 68 ? -5.311 14.511 11.816 1.00 64.31 68 ILE A CA 1
ATOM 555 C C . ILE A 1 68 ? -6.779 14.624 11.377 1.00 64.31 68 ILE A C 1
ATOM 557 O O . ILE A 1 68 ? -7.589 13.728 11.621 1.00 64.31 68 ILE A O 1
ATOM 561 N N . SER A 1 69 ? -7.125 15.704 10.664 1.00 72.31 69 SER A N 1
ATOM 562 C CA . SER A 1 69 ? -8.445 15.853 10.036 1.00 72.31 69 SER A CA 1
ATOM 563 C C . SER A 1 69 ? -8.716 14.757 8.992 1.00 72.31 69 SER A C 1
ATOM 565 O O . SER A 1 69 ? -7.807 14.302 8.294 1.00 72.31 69 SER A O 1
ATOM 567 N N . THR A 1 70 ? -9.986 14.365 8.822 1.00 75.56 70 THR A N 1
ATOM 568 C CA . THR A 1 70 ? -10.414 13.358 7.825 1.00 75.56 70 THR A CA 1
ATOM 569 C C . THR A 1 70 ? -9.911 13.678 6.414 1.00 75.56 70 THR A C 1
ATOM 571 O O . THR A 1 70 ? -9.563 12.776 5.658 1.00 75.56 70 THR A O 1
ATOM 574 N N . PHE A 1 71 ? -9.827 14.965 6.067 1.00 78.62 71 PHE A N 1
ATOM 575 C CA . PHE A 1 71 ? -9.295 15.416 4.784 1.00 78.62 71 PHE A CA 1
ATOM 576 C C . PHE A 1 71 ? -7.794 15.155 4.650 1.00 78.62 71 PHE A C 1
ATOM 578 O O . PHE A 1 71 ? -7.363 14.609 3.639 1.00 78.62 71 PHE A O 1
ATOM 585 N N . LYS A 1 72 ? -6.995 15.496 5.670 1.00 78.25 72 LYS A N 1
ATOM 586 C CA . LYS A 1 72 ? -5.553 15.209 5.674 1.00 78.25 72 LYS A CA 1
ATOM 587 C C . LYS A 1 72 ? -5.304 13.701 5.574 1.00 78.25 72 LYS A C 1
ATOM 589 O O . LYS A 1 72 ? -4.508 13.283 4.742 1.00 78.25 72 LYS A O 1
ATOM 594 N N . ALA A 1 73 ? -6.048 12.886 6.328 1.00 78.44 73 ALA A N 1
ATOM 595 C CA . ALA A 1 73 ? -5.942 11.425 6.266 1.00 78.44 73 ALA A CA 1
ATOM 596 C C . ALA A 1 73 ? -6.244 10.875 4.862 1.00 78.44 73 ALA A C 1
ATOM 598 O O . ALA A 1 73 ? -5.517 10.023 4.348 1.00 78.44 73 ALA A O 1
ATOM 599 N N . MET A 1 74 ? -7.287 11.408 4.218 1.00 82.62 74 MET A N 1
ATOM 600 C CA . MET A 1 74 ? -7.632 11.073 2.839 1.00 82.62 74 MET A CA 1
ATOM 601 C C . MET A 1 74 ? -6.509 11.442 1.866 1.00 82.62 74 MET A C 1
ATOM 603 O O . MET A 1 74 ? -6.143 10.614 1.039 1.00 82.62 74 MET A O 1
ATOM 607 N N . MET A 1 75 ? -5.965 12.659 1.952 1.00 84.12 75 MET A N 1
ATOM 608 C CA . MET A 1 75 ? -4.909 13.117 1.044 1.00 84.12 75 MET A CA 1
ATOM 609 C C . MET A 1 75 ? -3.626 12.300 1.203 1.00 84.12 75 MET A C 1
ATOM 611 O O . MET A 1 75 ? -3.041 11.930 0.194 1.00 84.12 75 MET A O 1
ATOM 615 N N . VAL A 1 76 ? -3.219 11.958 2.432 1.00 82.50 76 VAL A N 1
ATOM 616 C CA . VAL A 1 76 ? -2.035 11.106 2.651 1.00 82.50 76 VAL A CA 1
ATOM 617 C C . VAL A 1 76 ? -2.260 9.706 2.083 1.00 82.50 76 VAL A C 1
ATOM 619 O O . VAL A 1 76 ? -1.406 9.182 1.375 1.00 82.50 76 VAL A O 1
ATOM 622 N N . THR A 1 77 ? -3.441 9.126 2.313 1.00 83.00 77 THR A N 1
ATOM 623 C CA . THR A 1 77 ? -3.791 7.814 1.748 1.00 83.00 77 THR A CA 1
ATOM 624 C C . THR A 1 77 ? -3.833 7.852 0.218 1.00 83.00 77 THR A C 1
ATOM 626 O O . THR A 1 77 ? -3.422 6.898 -0.436 1.00 83.00 77 THR A O 1
ATOM 629 N N . LEU A 1 78 ? -4.325 8.942 -0.376 1.00 85.44 78 LEU A N 1
ATOM 630 C CA . LEU A 1 78 ? -4.364 9.109 -1.827 1.00 85.44 78 LEU A CA 1
ATOM 631 C C . LEU A 1 78 ? -2.955 9.280 -2.404 1.00 85.44 78 LEU A C 1
ATOM 633 O O . LEU A 1 78 ? -2.619 8.604 -3.369 1.00 85.44 78 LEU A O 1
ATOM 637 N N . ALA A 1 79 ? -2.126 10.124 -1.787 1.00 84.25 79 ALA A N 1
ATOM 638 C CA . ALA A 1 79 ? -0.741 10.344 -2.190 1.00 84.25 79 ALA A CA 1
ATOM 639 C C . ALA A 1 79 ? 0.093 9.056 -2.106 1.00 84.25 79 ALA A C 1
ATOM 641 O O . ALA A 1 79 ? 0.885 8.790 -2.999 1.00 84.25 79 ALA A O 1
ATOM 642 N N . GLY A 1 80 ? -0.125 8.222 -1.084 1.00 82.31 80 GLY A N 1
ATOM 643 C CA . GLY A 1 80 ? 0.560 6.932 -0.954 1.00 82.31 80 GLY A CA 1
ATOM 644 C C . GLY A 1 80 ? 0.127 5.876 -1.979 1.00 82.31 80 GLY A C 1
ATOM 645 O O . GLY A 1 80 ? 0.880 4.946 -2.243 1.00 82.31 80 GLY A O 1
ATOM 646 N N . ASN A 1 81 ? -1.069 6.007 -2.564 1.00 83.12 81 ASN A N 1
ATOM 647 C CA . ASN A 1 81 ? -1.610 5.036 -3.521 1.00 83.12 81 ASN A CA 1
ATOM 648 C C . ASN A 1 81 ? -1.537 5.498 -4.982 1.00 83.12 81 ASN A C 1
ATOM 650 O O . ASN A 1 81 ? -1.797 4.690 -5.869 1.00 83.12 81 ASN A O 1
ATOM 654 N N . VAL A 1 82 ? -1.237 6.769 -5.254 1.00 84.19 82 VAL A N 1
ATOM 655 C CA . VAL A 1 82 ? -1.134 7.323 -6.610 1.00 84.19 82 VAL A CA 1
ATOM 656 C C . VAL A 1 82 ? 0.323 7.683 -6.877 1.00 84.19 82 VAL A C 1
ATOM 658 O O . VAL A 1 82 ? 0.830 8.656 -6.333 1.00 84.19 82 VAL A O 1
ATOM 661 N N . GLY A 1 83 ? 0.983 6.904 -7.734 1.00 82.62 83 GLY A N 1
ATOM 662 C CA . GLY A 1 83 ? 2.385 7.101 -8.106 1.00 82.62 83 GLY A CA 1
ATOM 663 C C . GLY A 1 83 ? 2.648 6.835 -9.587 1.00 82.62 83 GLY A C 1
ATOM 664 O O . GLY A 1 83 ? 1.743 6.418 -10.320 1.00 82.62 8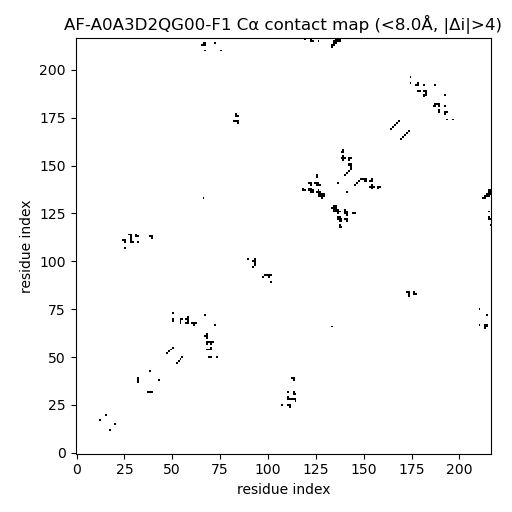3 GLY A O 1
ATOM 665 N N . GLY A 1 84 ? 3.895 7.054 -10.014 1.00 80.31 84 GLY A N 1
ATOM 666 C CA . GLY A 1 84 ? 4.347 6.798 -11.386 1.00 80.31 84 GLY A CA 1
ATOM 667 C C . GLY A 1 84 ? 4.075 5.355 -11.812 1.00 80.31 84 GLY A C 1
ATOM 668 O O . GLY A 1 84 ? 3.560 5.117 -12.906 1.00 80.31 84 GLY A O 1
ATOM 669 N N . GLY A 1 85 ? 4.271 4.411 -10.891 1.00 78.25 85 GLY A N 1
ATOM 670 C CA . GLY A 1 85 ? 4.191 2.987 -11.203 1.00 78.25 85 GLY A CA 1
ATOM 671 C C . GLY A 1 85 ? 2.785 2.509 -11.479 1.00 78.25 85 GLY A C 1
ATOM 672 O O . GLY A 1 85 ? 2.583 1.576 -12.252 1.00 78.25 85 GLY A O 1
ATOM 673 N N . ASN A 1 86 ? 1.783 3.213 -10.958 1.00 84.50 86 ASN A N 1
ATOM 674 C CA . ASN A 1 86 ? 0.402 2.941 -11.319 1.00 84.50 86 ASN A CA 1
ATOM 675 C C . ASN A 1 86 ? 0.123 3.384 -12.759 1.00 84.50 86 ASN A C 1
ATOM 677 O O . ASN A 1 86 ? -0.609 2.701 -13.470 1.00 84.50 86 ASN A O 1
ATOM 681 N N . VAL A 1 87 ? 0.714 4.495 -13.210 1.00 84.62 87 VAL A N 1
ATOM 682 C CA . VAL A 1 87 ? 0.553 4.995 -14.584 1.00 84.62 87 VAL A CA 1
ATOM 683 C C . VAL A 1 87 ? 1.265 4.072 -15.569 1.00 84.62 87 VAL A C 1
ATOM 685 O O . VAL A 1 87 ? 0.645 3.599 -16.522 1.00 84.62 87 VAL A O 1
ATOM 688 N N . VAL A 1 88 ? 2.537 3.755 -15.305 1.00 85.56 88 VAL A N 1
ATOM 689 C CA . VAL A 1 88 ? 3.329 2.821 -16.121 1.00 85.56 88 VAL A CA 1
ATOM 690 C C . VAL A 1 88 ? 2.694 1.430 -16.117 1.00 85.56 88 VAL A C 1
ATOM 692 O O . VAL A 1 88 ? 2.603 0.791 -17.165 1.00 85.56 88 VAL A O 1
ATOM 695 N N . GLY A 1 89 ? 2.174 0.979 -14.973 1.00 86.56 89 GLY A N 1
ATOM 696 C CA . GLY A 1 89 ? 1.473 -0.295 -14.833 1.00 86.56 89 GLY A CA 1
ATOM 697 C C . GLY A 1 89 ? 0.193 -0.367 -15.666 1.00 86.56 89 GLY A C 1
ATOM 698 O O . GLY A 1 89 ? -0.005 -1.341 -16.390 1.00 86.56 89 GLY A O 1
ATOM 699 N N . VAL A 1 90 ? -0.648 0.676 -15.638 1.00 90.19 90 VAL A N 1
ATOM 700 C CA . VAL A 1 90 ? -1.845 0.771 -16.497 1.00 90.19 90 VAL A CA 1
ATOM 701 C C . VAL A 1 90 ? -1.448 0.780 -17.974 1.00 90.19 90 VAL A C 1
ATOM 703 O O . VAL A 1 90 ? -2.026 0.032 -18.761 1.00 90.19 90 VAL A O 1
ATOM 706 N N . ALA A 1 91 ? -0.451 1.583 -18.359 1.00 90.62 91 ALA A N 1
ATOM 707 C CA . ALA A 1 91 ? 0.025 1.645 -19.739 1.00 90.62 91 ALA A CA 1
ATOM 708 C C . ALA A 1 91 ? 0.526 0.272 -20.219 1.00 90.62 91 ALA A C 1
ATOM 710 O O . ALA A 1 91 ? 0.106 -0.213 -21.268 1.00 90.62 91 ALA A O 1
ATOM 711 N N . THR A 1 92 ? 1.337 -0.403 -19.403 1.00 90.12 92 THR A N 1
ATOM 712 C CA . THR A 1 92 ? 1.850 -1.752 -19.678 1.00 90.12 92 THR A CA 1
ATOM 713 C C . THR A 1 92 ? 0.718 -2.770 -19.785 1.00 90.12 92 THR A C 1
ATOM 715 O O . THR A 1 92 ? 0.728 -3.602 -20.690 1.00 90.12 92 THR A O 1
ATOM 718 N N . ALA A 1 93 ? -0.294 -2.694 -18.917 1.00 90.56 93 ALA A N 1
ATOM 719 C CA . ALA A 1 93 ? -1.459 -3.577 -18.959 1.00 90.56 93 ALA A CA 1
ATOM 720 C C . ALA A 1 93 ? -2.289 -3.382 -20.237 1.00 90.56 93 ALA A C 1
ATOM 722 O O . ALA A 1 93 ? -2.742 -4.361 -20.824 1.00 90.56 93 ALA A O 1
ATOM 723 N N . ILE A 1 94 ? -2.453 -2.141 -20.705 1.00 94.44 94 ILE A N 1
ATOM 724 C CA . ILE A 1 94 ? -3.160 -1.848 -21.960 1.00 94.44 94 ILE A CA 1
ATOM 725 C C . ILE A 1 94 ? -2.357 -2.342 -23.167 1.00 94.44 94 ILE A C 1
ATOM 727 O O . ILE A 1 94 ? -2.931 -2.940 -24.074 1.00 94.44 94 ILE A O 1
ATOM 731 N N . VAL A 1 95 ? -1.041 -2.119 -23.184 1.00 94.25 95 VAL A N 1
ATOM 732 C CA . VAL A 1 95 ? -0.170 -2.548 -24.290 1.00 94.25 95 VAL A CA 1
ATOM 733 C C . VAL A 1 95 ? -0.095 -4.073 -24.375 1.00 94.25 95 VAL A C 1
ATOM 735 O O . VAL A 1 95 ? -0.154 -4.626 -25.468 1.00 94.25 95 VAL A O 1
ATOM 738 N N . SER A 1 96 ? -0.004 -4.762 -23.235 1.00 91.69 96 SER A N 1
ATOM 739 C CA . SER A 1 96 ? 0.127 -6.226 -23.185 1.00 91.69 96 SER A CA 1
ATOM 740 C C . SER A 1 96 ? -1.205 -6.979 -23.267 1.00 91.6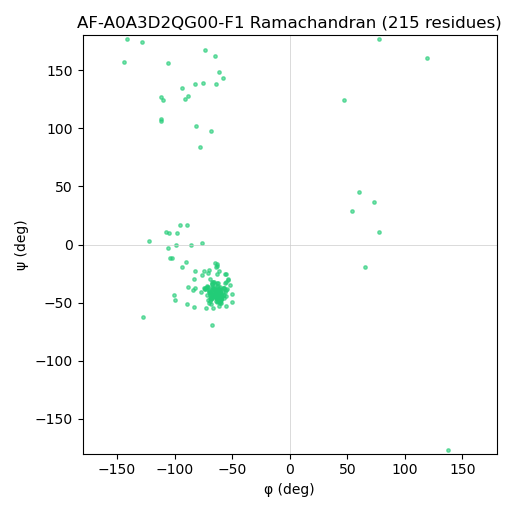9 96 SER A C 1
ATOM 742 O O . SER A 1 96 ? -1.278 -8.024 -23.908 1.00 91.69 96 SER A O 1
ATOM 744 N N . GLY A 1 97 ? -2.260 -6.475 -22.622 1.00 87.25 97 GLY A N 1
ATOM 745 C CA . GLY A 1 97 ? -3.567 -7.133 -22.503 1.00 87.25 97 GLY A CA 1
ATOM 746 C C . GLY A 1 97 ? -4.672 -6.536 -23.379 1.00 87.25 97 GLY A C 1
ATOM 747 O O . GLY A 1 97 ? -5.794 -7.046 -23.386 1.00 87.25 97 GLY A O 1
ATOM 748 N N . GLY A 1 98 ? -4.381 -5.456 -24.108 1.00 93.44 98 GLY A N 1
ATOM 749 C CA . GLY A 1 98 ? -5.346 -4.696 -24.897 1.00 93.44 98 GLY A CA 1
ATOM 750 C C . GLY A 1 98 ? -6.227 -3.768 -24.053 1.00 93.44 98 GLY A C 1
ATOM 751 O O . GLY A 1 98 ? -6.197 -3.759 -22.822 1.00 93.44 98 GLY A O 1
ATOM 752 N N . MET A 1 99 ? -7.087 -2.990 -24.720 1.00 91.19 99 MET A N 1
ATOM 753 C CA . MET A 1 99 ? -7.965 -2.013 -24.047 1.00 91.19 99 MET A CA 1
ATOM 754 C C . MET A 1 99 ? -8.947 -2.651 -23.048 1.00 91.19 99 MET A C 1
ATOM 756 O O . MET A 1 99 ? -9.393 -1.990 -22.111 1.00 91.19 99 MET A O 1
ATOM 760 N N . GLY A 1 100 ? -9.255 -3.946 -23.206 1.00 91.44 100 GLY A N 1
ATOM 761 C CA . GLY A 1 100 ? -10.102 -4.702 -22.279 1.00 91.44 100 GLY A CA 1
ATOM 762 C C . GLY A 1 100 ? -9.525 -4.824 -20.863 1.00 91.44 100 GLY A C 1
ATOM 763 O O . GLY A 1 100 ? -10.283 -5.057 -19.922 1.00 91.44 100 GLY A O 1
ATOM 764 N N . ALA A 1 101 ? -8.216 -4.605 -20.682 1.00 91.44 101 ALA A N 1
ATOM 765 C CA . ALA A 1 101 ? -7.580 -4.585 -19.367 1.00 91.44 101 ALA A CA 1
ATOM 766 C C . ALA A 1 101 ? -8.217 -3.542 -18.433 1.00 91.44 101 ALA A C 1
ATOM 768 O O . ALA A 1 101 ? -8.439 -3.826 -17.259 1.00 91.44 101 ALA A O 1
ATOM 769 N N . VAL A 1 102 ? -8.606 -2.374 -18.959 1.00 92.19 102 VAL A N 1
ATOM 770 C CA . VAL A 1 102 ? -9.197 -1.282 -18.165 1.00 92.19 102 VAL A CA 1
ATOM 771 C C . VAL A 1 102 ? -10.503 -1.713 -17.493 1.00 92.19 102 VAL A C 1
ATOM 773 O O . VAL A 1 102 ? -10.718 -1.430 -16.315 1.00 92.19 102 VAL A O 1
ATOM 776 N N . PHE A 1 103 ? -11.351 -2.459 -18.207 1.00 94.44 103 PHE A N 1
ATOM 777 C CA . PHE A 1 103 ? -12.590 -2.994 -17.644 1.00 94.44 103 PHE A CA 1
ATOM 778 C C . PHE A 1 103 ? -12.306 -3.915 -16.450 1.00 94.44 103 PHE A C 1
ATOM 780 O O . PHE A 1 103 ? -12.902 -3.762 -15.383 1.00 94.44 103 PHE A O 1
ATOM 787 N N . TRP A 1 104 ? -11.346 -4.831 -16.595 1.00 91.50 104 TRP A N 1
ATOM 788 C CA . TRP A 1 104 ? -10.962 -5.743 -15.519 1.00 91.50 104 TRP A CA 1
ATOM 789 C C . TRP A 1 104 ? -10.298 -5.031 -14.340 1.00 91.50 104 TRP A C 1
ATOM 791 O O . TRP A 1 104 ? -10.516 -5.431 -13.198 1.00 91.50 104 TRP A O 1
ATOM 801 N N . MET A 1 105 ? -9.564 -3.942 -14.580 1.00 92.44 105 MET A N 1
ATOM 802 C CA . MET A 1 105 ? -9.033 -3.097 -13.509 1.00 92.44 105 MET A CA 1
ATOM 803 C C . MET A 1 105 ? -10.153 -2.451 -12.687 1.00 92.44 105 MET A C 1
ATOM 805 O O . MET A 1 105 ? -10.059 -2.420 -11.463 1.00 92.44 105 MET A O 1
ATOM 809 N N . TRP A 1 106 ? -11.246 -1.998 -13.311 1.00 92.94 106 TRP A N 1
ATOM 810 C CA . TRP A 1 106 ? -12.409 -1.486 -12.574 1.00 92.94 106 TRP A CA 1
ATOM 811 C C . TRP A 1 106 ? -13.134 -2.572 -11.781 1.00 92.94 106 TRP A C 1
ATOM 813 O O . TRP A 1 106 ? -13.522 -2.329 -10.640 1.00 92.94 106 TRP A O 1
ATOM 823 N N . VAL A 1 107 ? -13.280 -3.776 -12.342 1.00 92.75 107 VAL A N 1
ATOM 824 C CA . VAL A 1 107 ? -13.857 -4.927 -11.626 1.00 92.75 107 VAL A CA 1
ATOM 825 C C . VAL A 1 107 ? -13.002 -5.284 -10.406 1.00 92.75 107 VAL A C 1
ATOM 827 O O . VAL A 1 107 ? -13.525 -5.411 -9.297 1.00 92.75 107 VAL A O 1
ATOM 830 N N . ALA A 1 108 ? -11.683 -5.384 -10.583 1.00 92.44 108 ALA A N 1
ATOM 831 C CA . ALA A 1 108 ? -10.747 -5.640 -9.496 1.00 92.44 108 ALA A CA 1
ATOM 832 C C . ALA A 1 108 ? -10.777 -4.525 -8.441 1.00 92.44 108 ALA A C 1
ATOM 834 O O . ALA A 1 108 ? -10.823 -4.822 -7.251 1.00 92.44 108 ALA A O 1
ATOM 835 N N . ALA A 1 109 ? -10.833 -3.255 -8.852 1.00 91.69 109 ALA A N 1
ATOM 836 C CA . ALA A 1 109 ? -10.960 -2.126 -7.934 1.00 91.69 109 ALA A CA 1
ATOM 837 C C . ALA A 1 109 ? -12.276 -2.177 -7.143 1.00 91.69 109 ALA A C 1
ATOM 839 O O . ALA A 1 109 ? -12.275 -1.959 -5.931 1.00 91.69 109 ALA A O 1
ATOM 840 N N . PHE A 1 110 ? -13.390 -2.522 -7.795 1.00 92.94 110 PHE A N 1
ATOM 841 C CA . PHE A 1 110 ? -14.696 -2.630 -7.150 1.00 92.94 110 PHE A CA 1
ATOM 842 C C . PHE A 1 110 ? -14.704 -3.665 -6.020 1.00 92.94 110 PHE A C 1
ATOM 844 O O . PHE A 1 110 ? -15.150 -3.366 -4.910 1.00 92.94 110 PHE A O 1
ATOM 851 N N . PHE A 1 111 ? -14.173 -4.860 -6.277 1.00 93.50 111 PHE A N 1
ATOM 852 C CA . PHE A 1 111 ? -14.056 -5.908 -5.261 1.00 93.50 111 PHE A CA 1
ATOM 853 C C . PHE A 1 111 ? -12.906 -5.654 -4.274 1.00 93.50 111 PHE A C 1
ATOM 855 O O . PHE A 1 111 ? -12.990 -6.053 -3.116 1.00 93.50 111 PHE A O 1
ATOM 862 N N . GLY A 1 112 ? -11.865 -4.929 -4.679 1.00 92.69 112 GLY A N 1
ATOM 863 C CA . GLY A 1 112 ? -10.773 -4.508 -3.804 1.00 92.69 112 GLY A CA 1
ATOM 864 C C . GLY A 1 112 ? -11.208 -3.503 -2.734 1.00 92.69 112 GLY A C 1
ATOM 865 O O . GLY A 1 112 ? -10.700 -3.552 -1.613 1.00 92.69 112 GLY A O 1
ATOM 866 N N . MET A 1 113 ? -12.194 -2.643 -3.027 1.00 92.12 113 MET A N 1
ATOM 867 C CA . MET A 1 113 ? -12.713 -1.659 -2.065 1.00 92.12 113 MET A CA 1
ATOM 868 C C . MET A 1 113 ? -13.194 -2.304 -0.761 1.00 92.12 113 MET A C 1
ATOM 870 O O . MET A 1 113 ? -12.890 -1.792 0.316 1.00 92.12 113 MET A O 1
ATOM 874 N N . ILE A 1 114 ? -13.931 -3.421 -0.833 1.00 92.94 114 ILE A N 1
ATOM 875 C CA . ILE A 1 114 ? -14.459 -4.067 0.377 1.00 92.94 114 ILE A CA 1
ATOM 876 C C . ILE A 1 114 ? -13.352 -4.757 1.180 1.00 92.94 114 ILE A C 1
ATOM 878 O O . ILE A 1 114 ? -13.356 -4.696 2.408 1.00 92.94 114 ILE A O 1
ATOM 882 N N . THR A 1 115 ? -12.364 -5.345 0.502 1.00 91.44 115 THR A N 1
ATOM 883 C CA . THR A 1 115 ? -11.200 -5.951 1.156 1.00 91.44 115 THR A CA 1
ATOM 884 C C . THR A 1 115 ? -10.394 -4.891 1.893 1.00 91.44 115 THR A C 1
ATOM 886 O O . THR A 1 115 ? -10.064 -5.075 3.065 1.00 91.44 115 THR A O 1
ATOM 889 N N . LYS A 1 116 ? -10.162 -3.734 1.259 1.00 90.38 116 LYS A N 1
ATOM 890 C CA . LYS A 1 116 ? -9.456 -2.629 1.911 1.00 90.38 116 LYS A CA 1
ATOM 891 C C . LYS A 1 116 ? -10.258 -2.033 3.068 1.00 90.38 116 LYS A C 1
ATOM 893 O O . LYS A 1 116 ? -9.692 -1.695 4.102 1.00 90.38 116 LYS A O 1
ATOM 898 N N . TYR A 1 117 ? -11.580 -1.947 2.929 1.00 90.75 117 TYR A N 1
ATOM 899 C CA . TYR A 1 117 ? -12.462 -1.533 4.017 1.00 90.75 117 TYR A CA 1
ATOM 900 C C . TYR A 1 117 ? -12.360 -2.467 5.231 1.00 90.75 117 TYR A C 1
ATOM 902 O O . TYR A 1 117 ? -12.214 -1.986 6.353 1.00 90.75 117 TYR A O 1
ATOM 910 N N . ALA A 1 118 ? -12.384 -3.786 5.017 1.00 91.62 118 ALA A N 1
ATOM 911 C CA . ALA A 1 118 ? -12.236 -4.768 6.089 1.00 91.62 118 ALA A CA 1
ATOM 912 C C . ALA A 1 118 ? -10.882 -4.633 6.810 1.00 91.62 118 ALA A C 1
ATOM 914 O O . ALA A 1 118 ? -10.835 -4.666 8.038 1.00 91.62 118 ALA A O 1
ATOM 915 N N . GLU A 1 119 ? -9.797 -4.408 6.065 1.00 90.75 119 GLU A N 1
ATOM 916 C CA . GLU A 1 119 ? -8.464 -4.173 6.627 1.00 90.75 119 GLU A CA 1
ATOM 917 C C . GLU A 1 119 ? -8.432 -2.926 7.527 1.00 90.75 119 GLU A C 1
ATOM 919 O O . GLU A 1 119 ? -7.987 -3.002 8.671 1.00 90.75 119 GLU A O 1
ATOM 924 N N . ILE A 1 120 ? -8.973 -1.799 7.049 1.00 88.50 120 ILE A N 1
ATOM 925 C CA . ILE A 1 120 ? -9.029 -0.542 7.813 1.00 88.50 120 ILE A CA 1
ATOM 926 C C . ILE A 1 120 ? -9.907 -0.700 9.061 1.00 88.50 120 ILE A C 1
ATOM 928 O O . ILE A 1 120 ? -9.561 -0.205 10.133 1.00 88.50 120 ILE A O 1
ATOM 932 N N . LEU A 1 121 ? -11.037 -1.407 8.959 1.00 90.81 121 LEU A N 1
ATOM 933 C CA . LEU A 1 121 ? -11.889 -1.691 10.114 1.00 90.81 121 LEU A CA 1
ATOM 934 C C . LEU A 1 121 ? -11.152 -2.493 11.191 1.00 90.81 121 LEU A C 1
ATOM 936 O O . LEU A 1 121 ? -11.264 -2.174 12.375 1.00 90.81 121 LEU A O 1
ATOM 940 N N . LEU A 1 122 ? -10.410 -3.528 10.794 1.00 90.75 122 LEU A N 1
ATOM 941 C CA . LEU A 1 122 ? -9.624 -4.339 11.719 1.00 90.75 122 LEU A CA 1
ATOM 942 C C . LEU A 1 122 ? -8.500 -3.518 12.353 1.00 90.75 122 LEU A C 1
ATOM 944 O O . LEU A 1 122 ? -8.337 -3.563 13.572 1.00 90.75 122 LEU A O 1
ATOM 948 N N . ALA A 1 123 ? -7.789 -2.715 11.562 1.00 88.06 123 ALA A N 1
ATOM 949 C CA . ALA A 1 123 ? -6.754 -1.816 12.059 1.00 88.06 123 ALA A CA 1
ATOM 950 C C . ALA A 1 123 ? -7.312 -0.834 13.101 1.00 88.06 123 ALA A C 1
ATOM 952 O O . ALA A 1 123 ? -6.748 -0.686 14.181 1.00 88.06 123 ALA A O 1
ATOM 953 N N . MET A 1 124 ? -8.485 -0.249 12.847 1.00 87.00 124 MET A N 1
ATOM 954 C CA . MET A 1 124 ? -9.152 0.654 13.790 1.00 87.00 124 MET A CA 1
ATOM 955 C C . MET A 1 124 ? -9.653 -0.047 15.057 1.00 87.00 124 MET A C 1
ATOM 957 O O . MET A 1 124 ? -9.640 0.557 16.130 1.00 87.00 124 MET A O 1
ATOM 961 N N . LYS A 1 125 ? -10.098 -1.304 14.950 1.00 89.19 125 LYS A N 1
ATOM 962 C CA . LYS A 1 125 ? -10.598 -2.094 16.084 1.00 89.19 125 LYS A CA 1
ATOM 963 C C . LYS A 1 125 ? -9.475 -2.567 17.010 1.00 89.19 125 LYS A C 1
ATOM 965 O O . LYS A 1 125 ? -9.674 -2.595 18.219 1.00 89.19 125 LYS A O 1
ATOM 970 N N . TYR A 1 126 ? -8.325 -2.940 16.448 1.00 89.25 126 TYR A N 1
ATOM 971 C CA . TYR A 1 126 ? -7.199 -3.538 17.177 1.00 89.25 126 TYR A CA 1
ATOM 972 C C . TYR A 1 126 ? -5.994 -2.600 17.347 1.00 89.25 126 TYR A C 1
ATOM 974 O O . TYR A 1 126 ? -4.926 -3.052 17.769 1.00 89.25 126 TYR A O 1
ATOM 982 N N . ARG A 1 127 ? -6.157 -1.305 17.040 1.00 85.81 127 ARG A N 1
ATOM 983 C CA . ARG A 1 127 ? -5.132 -0.280 17.270 1.00 85.81 127 ARG A CA 1
ATOM 984 C C . ARG A 1 127 ? -4.737 -0.206 18.742 1.00 85.81 127 ARG A C 1
ATOM 986 O O . ARG A 1 127 ? -5.588 -0.283 19.630 1.00 85.81 127 ARG A O 1
ATOM 993 N N . ILE A 1 128 ? -3.459 0.028 18.985 1.00 85.44 128 ILE A N 1
ATOM 994 C CA . ILE A 1 128 ? -2.913 0.303 20.312 1.00 85.44 128 ILE A CA 1
ATOM 995 C C . ILE A 1 128 ? -2.581 1.785 20.445 1.00 85.44 128 ILE A C 1
ATOM 997 O O . ILE A 1 128 ? -2.391 2.483 19.450 1.00 85.44 128 ILE A O 1
ATOM 1001 N N . LYS A 1 129 ? -2.542 2.271 21.683 1.00 83.44 129 LYS A N 1
ATOM 1002 C CA . LYS A 1 129 ? -2.140 3.638 21.999 1.00 83.44 129 LYS A CA 1
ATOM 1003 C C . LYS A 1 129 ? -0.793 3.586 22.711 1.00 83.44 129 LYS A C 1
ATOM 1005 O O . LYS A 1 129 ? -0.675 2.876 23.705 1.00 83.44 129 LYS A O 1
ATOM 1010 N N . ASP A 1 130 ? 0.187 4.295 22.171 1.00 80.88 130 ASP A N 1
ATOM 1011 C CA . ASP A 1 130 ? 1.520 4.433 22.753 1.00 80.88 130 ASP A CA 1
ATOM 1012 C C . ASP A 1 130 ? 1.506 5.363 23.981 1.00 80.88 130 ASP A C 1
ATOM 1014 O O . ASP A 1 130 ? 0.534 6.091 24.217 1.00 80.88 130 ASP A O 1
ATOM 1018 N N . GLU A 1 131 ? 2.596 5.363 24.748 1.00 80.75 131 GLU A N 1
ATOM 1019 C CA . GLU A 1 131 ? 2.820 6.206 25.930 1.00 80.75 131 GLU A CA 1
ATOM 1020 C C . GLU A 1 131 ? 2.680 7.702 25.607 1.00 80.75 131 GLU A C 1
ATOM 1022 O O . GLU A 1 131 ? 2.130 8.471 26.395 1.00 80.75 131 GLU A O 1
ATOM 1027 N N . ASN A 1 132 ? 3.062 8.097 24.389 1.00 74.12 132 ASN A N 1
ATOM 1028 C CA . ASN A 1 132 ? 2.917 9.460 23.866 1.00 74.12 132 ASN A CA 1
ATOM 1029 C C . ASN A 1 132 ? 1.477 9.811 23.444 1.00 74.12 132 ASN A C 1
ATOM 1031 O O . ASN A 1 132 ? 1.202 10.890 22.922 1.00 74.12 132 ASN A O 1
ATOM 1035 N N . GLY A 1 133 ? 0.537 8.884 23.625 1.00 72.44 133 GLY A N 1
ATOM 1036 C CA . GLY A 1 133 ? -0.865 9.040 23.274 1.00 72.44 133 GLY A CA 1
ATOM 1037 C C . GLY A 1 133 ? -1.185 8.890 21.785 1.00 72.44 133 GLY A C 1
ATOM 1038 O O . GLY A 1 133 ? -2.315 9.172 21.378 1.00 72.44 133 GLY A O 1
ATOM 1039 N N . VAL A 1 134 ? -0.219 8.419 21.000 1.00 75.38 134 VAL A N 1
ATOM 1040 C CA . VAL A 1 134 ? -0.326 8.166 19.561 1.00 75.38 134 VAL A CA 1
ATOM 1041 C C . VAL A 1 134 ? -0.980 6.811 19.302 1.00 75.38 134 VAL A C 1
ATOM 1043 O O . VAL A 1 134 ? -0.682 5.833 19.981 1.00 75.38 134 VAL A O 1
ATOM 1046 N N . TYR A 1 135 ? -1.881 6.736 18.321 1.00 78.62 135 TYR A N 1
ATOM 1047 C CA . TYR A 1 135 ? -2.481 5.467 17.909 1.00 78.62 135 TYR A CA 1
ATOM 1048 C C . TYR A 1 135 ? -1.640 4.785 16.830 1.00 78.62 135 TYR A C 1
ATOM 1050 O O . TYR A 1 135 ? -1.416 5.367 15.773 1.00 78.62 135 TYR A O 1
ATOM 1058 N N . HIS A 1 136 ? -1.290 3.521 17.057 1.00 80.75 136 HIS A N 1
ATOM 1059 C CA . HIS A 1 136 ? -0.676 2.649 16.063 1.00 80.75 136 HIS A CA 1
ATOM 1060 C C . HIS A 1 136 ? -1.656 1.544 15.681 1.00 80.75 136 HIS A C 1
ATOM 1062 O O . HIS A 1 136 ? -2.202 0.851 16.542 1.00 80.75 136 HIS A O 1
ATOM 1068 N N . GLY A 1 137 ? -1.897 1.401 14.386 1.00 82.31 137 GLY A N 1
ATOM 1069 C CA . GLY A 1 137 ? -2.732 0.356 13.816 1.00 82.31 137 GLY A CA 1
ATOM 1070 C C . GLY A 1 137 ? -1.992 -0.367 12.697 1.00 82.31 137 GLY A C 1
ATOM 1071 O O . GLY A 1 137 ? -0.862 -0.015 12.348 1.00 82.31 137 GLY A O 1
ATOM 1072 N N . GLY A 1 138 ? -2.632 -1.415 12.187 1.00 86.69 138 GLY A N 1
ATOM 1073 C CA . GLY A 1 138 ? -2.219 -2.084 10.964 1.00 86.69 138 GLY A CA 1
ATOM 1074 C C . GLY A 1 138 ? -2.287 -3.603 11.071 1.00 86.69 138 GLY A C 1
ATOM 1075 O O . GLY A 1 138 ? -2.699 -4.148 12.106 1.00 86.69 138 GLY A O 1
ATOM 1076 N N . PRO A 1 139 ? -1.869 -4.310 10.010 1.00 87.94 139 PRO A N 1
ATOM 1077 C CA . PRO A 1 139 ? -1.962 -5.762 9.948 1.00 87.94 139 PRO A CA 1
ATOM 1078 C C . PRO A 1 139 ? -1.242 -6.506 11.055 1.00 87.94 139 PRO A C 1
ATOM 1080 O O . PRO A 1 139 ? -1.800 -7.428 11.646 1.00 87.94 139 PRO A O 1
ATOM 1083 N N . MET A 1 140 ? -0.054 -6.046 11.424 1.00 89.38 140 MET A N 1
ATOM 1084 C CA . M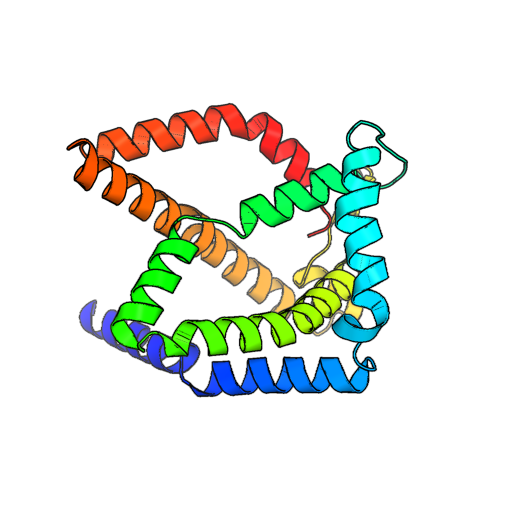ET A 1 140 ? 0.691 -6.582 12.556 1.00 89.38 140 MET A CA 1
ATOM 1085 C C . MET A 1 140 ? -0.112 -6.541 13.865 1.00 89.38 140 MET A C 1
ATOM 1087 O O . MET A 1 140 ? -0.128 -7.527 14.603 1.00 89.38 140 MET A O 1
ATOM 1091 N N . TYR A 1 141 ? -0.854 -5.458 14.117 1.00 89.25 141 TYR A N 1
ATOM 1092 C CA . TYR A 1 141 ? -1.625 -5.310 15.349 1.00 89.25 141 TYR A CA 1
ATOM 1093 C C . TYR A 1 141 ? -2.907 -6.130 15.350 1.00 89.25 141 TYR A C 1
ATOM 1095 O O . TYR A 1 141 ? -3.216 -6.741 16.370 1.00 89.25 141 TYR A O 1
ATOM 1103 N N . TYR A 1 142 ? -3.653 -6.204 14.243 1.00 90.56 142 TYR A N 1
ATOM 1104 C CA . TYR A 1 142 ? -4.847 -7.055 14.224 1.00 90.56 142 TYR A CA 1
ATOM 1105 C C . TYR A 1 142 ? -4.512 -8.553 14.144 1.00 90.56 142 TYR A C 1
ATOM 1107 O O . TYR A 1 142 ? -5.317 -9.372 14.584 1.00 90.56 142 TYR A O 1
ATOM 1115 N N . ILE A 1 143 ? -3.328 -8.937 13.654 1.00 90.00 143 ILE A N 1
ATOM 1116 C CA . ILE A 1 143 ? -2.841 -10.320 13.747 1.00 90.00 143 ILE A CA 1
ATOM 1117 C C . ILE A 1 143 ? -2.527 -10.662 15.209 1.00 90.00 143 ILE A C 1
ATOM 1119 O O . ILE A 1 143 ? -3.048 -11.647 15.730 1.00 90.00 143 ILE A O 1
ATOM 1123 N N . GLU A 1 144 ? -1.735 -9.831 15.895 1.00 88.44 144 GLU A N 1
ATOM 1124 C CA . GLU A 1 144 ? -1.329 -10.087 17.284 1.00 88.44 144 GLU A CA 1
ATOM 1125 C C . GLU A 1 144 ? -2.502 -9.972 18.274 1.00 88.44 144 GLU A C 1
ATOM 1127 O O . GLU A 1 144 ? -2.703 -10.858 19.108 1.00 88.44 144 GLU A O 1
ATOM 1132 N N . ASN A 1 145 ? -3.308 -8.912 18.162 1.00 87.56 145 ASN A N 1
ATOM 1133 C CA . ASN A 1 145 ? -4.379 -8.595 19.113 1.00 87.56 145 ASN A CA 1
ATOM 1134 C C . ASN A 1 145 ? -5.750 -9.156 18.706 1.00 87.56 145 ASN A C 1
ATOM 1136 O O . ASN A 1 145 ? -6.640 -9.244 19.551 1.00 87.56 145 ASN A O 1
ATOM 1140 N N . GLY A 1 146 ? -5.949 -9.508 17.430 1.00 85.69 146 GLY A N 1
ATOM 1141 C CA . GLY A 1 146 ? -7.228 -10.007 16.916 1.00 85.69 146 GLY A CA 1
ATOM 1142 C C . GLY A 1 146 ? -7.302 -11.520 16.771 1.00 85.69 146 GLY A C 1
ATOM 1143 O O . GLY A 1 146 ? -8.274 -12.115 17.231 1.00 85.69 146 GLY A O 1
ATOM 1144 N N . ILE A 1 147 ? -6.286 -12.146 16.170 1.00 86.44 147 ILE A N 1
ATOM 1145 C CA . ILE A 1 147 ? -6.220 -13.612 16.004 1.00 86.44 147 ILE A CA 1
ATOM 1146 C C . ILE A 1 147 ? -5.667 -14.272 17.280 1.00 86.44 147 ILE A C 1
ATOM 1148 O O . ILE A 1 147 ? -6.043 -15.390 17.633 1.00 86.44 147 ILE A O 1
ATOM 1152 N N . GLY A 1 148 ? -4.811 -13.551 18.008 1.00 83.81 148 GLY A N 1
ATOM 1153 C CA . GLY A 1 148 ? -4.299 -13.924 19.322 1.00 83.81 148 GLY A CA 1
ATOM 1154 C C . GLY A 1 148 ? -2.780 -14.073 19.346 1.00 83.81 148 GLY A C 1
ATOM 1155 O O . GLY A 1 148 ? -2.132 -14.293 18.323 1.00 83.81 148 GLY A O 1
ATOM 1156 N N . LYS A 1 149 ? -2.205 -14.016 20.554 1.00 81.38 149 LYS A N 1
ATOM 1157 C CA . LYS A 1 149 ? -0.746 -13.971 20.777 1.00 81.38 149 LYS A CA 1
ATOM 1158 C C . LYS A 1 149 ? 0.030 -15.136 20.146 1.00 81.38 149 LYS A C 1
ATOM 1160 O O . LYS A 1 149 ? 1.193 -14.966 19.793 1.00 81.38 149 LYS A O 1
ATOM 1165 N N . ASN A 1 150 ? -0.612 -16.285 19.935 1.00 87.56 150 ASN A N 1
ATOM 1166 C CA . ASN A 1 150 ? -0.006 -17.448 19.274 1.00 87.56 150 ASN A CA 1
ATOM 1167 C C . ASN A 1 150 ? 0.362 -17.182 17.800 1.00 87.56 150 ASN A C 1
ATOM 1169 O O . ASN A 1 150 ? 1.207 -17.876 17.246 1.00 87.56 150 ASN A O 1
ATOM 1173 N N . TRP A 1 151 ? -0.229 -16.160 17.175 1.00 89.44 151 TRP A N 1
ATOM 1174 C CA . TRP A 1 151 ? 0.032 -15.755 15.791 1.00 89.44 151 TRP A CA 1
ATOM 1175 C C . TRP A 1 151 ? 1.024 -14.595 15.675 1.00 89.44 151 TRP A C 1
ATOM 1177 O O . TRP A 1 151 ? 1.232 -14.062 14.586 1.00 89.44 151 TRP A O 1
ATOM 1187 N N . LYS A 1 152 ? 1.692 -14.219 16.775 1.00 88.69 152 LYS A N 1
ATOM 1188 C CA . LYS A 1 152 ? 2.682 -13.133 16.787 1.00 88.69 152 LYS A CA 1
ATOM 1189 C C . LYS A 1 152 ? 3.807 -13.336 15.768 1.00 88.69 152 LYS A C 1
ATOM 1191 O O . LYS A 1 152 ? 4.287 -12.366 15.192 1.00 88.69 152 LYS A O 1
ATOM 1196 N N . TRP A 1 153 ? 4.192 -14.580 15.485 1.00 91.44 153 TRP A N 1
ATOM 1197 C CA . TRP A 1 153 ? 5.186 -14.889 14.453 1.00 91.44 153 TRP A CA 1
ATOM 1198 C C . TRP A 1 153 ? 4.768 -14.369 13.065 1.00 91.44 153 TRP A C 1
ATOM 1200 O O . TRP A 1 153 ? 5.603 -13.844 12.333 1.00 91.44 153 TRP A O 1
ATOM 1210 N N . LEU A 1 154 ? 3.475 -14.430 12.730 1.00 91.19 154 LEU A N 1
ATOM 1211 C CA . LEU A 1 154 ? 2.949 -13.938 11.458 1.00 91.19 154 LEU A CA 1
ATOM 1212 C C . LEU A 1 154 ? 2.946 -12.403 11.408 1.00 91.19 154 LEU A C 1
ATOM 1214 O O . LEU A 1 154 ? 3.256 -11.828 10.368 1.00 91.19 154 LEU A O 1
ATOM 1218 N N . ALA A 1 155 ? 2.671 -11.741 12.537 1.00 89.19 155 ALA A N 1
ATOM 1219 C CA . ALA A 1 155 ? 2.794 -10.287 12.655 1.00 89.19 155 ALA A CA 1
ATOM 1220 C C . ALA A 1 155 ? 4.247 -9.826 12.445 1.00 89.19 155 ALA A C 1
ATOM 1222 O O . ALA A 1 155 ? 4.488 -8.860 11.726 1.00 89.19 155 ALA A O 1
ATOM 1223 N N . VAL A 1 156 ? 5.222 -10.550 13.008 1.00 91.25 156 VAL A N 1
ATOM 1224 C CA . VAL A 1 156 ? 6.654 -10.263 12.813 1.00 91.25 156 VAL A CA 1
ATOM 1225 C C . VAL A 1 156 ? 7.062 -10.452 11.353 1.00 91.25 156 VAL A C 1
ATOM 1227 O O . VAL A 1 156 ? 7.721 -9.580 10.791 1.00 91.25 156 VAL A O 1
ATOM 1230 N N . ILE A 1 157 ? 6.636 -11.545 10.712 1.00 93.06 157 ILE A N 1
ATOM 1231 C CA . ILE A 1 157 ? 6.886 -11.765 9.281 1.00 93.06 157 ILE A CA 1
ATOM 1232 C C . ILE A 1 157 ? 6.273 -10.635 8.450 1.00 93.06 157 ILE A C 1
ATOM 1234 O O . ILE A 1 157 ? 6.940 -10.116 7.559 1.00 93.06 157 ILE A O 1
ATOM 1238 N N . PHE A 1 158 ? 5.044 -10.214 8.760 1.00 90.62 158 PHE A N 1
ATOM 1239 C CA . PHE A 1 158 ? 4.409 -9.090 8.077 1.00 90.62 158 PHE A CA 1
ATOM 1240 C C . PHE A 1 158 ? 5.218 -7.798 8.237 1.00 90.62 158 PHE A C 1
ATOM 1242 O O . PHE A 1 158 ? 5.444 -7.108 7.249 1.00 90.62 158 PHE A O 1
ATOM 1249 N N . CYS A 1 159 ? 5.703 -7.482 9.441 1.00 90.00 159 CYS A N 1
ATOM 1250 C CA . CYS A 1 159 ? 6.548 -6.306 9.663 1.00 90.00 159 CYS A CA 1
ATOM 1251 C C . CYS A 1 159 ? 7.846 -6.360 8.850 1.00 90.00 159 CYS A C 1
ATOM 1253 O O . CYS A 1 159 ? 8.229 -5.358 8.251 1.00 90.00 159 CYS A O 1
ATOM 1255 N N . LEU A 1 160 ? 8.512 -7.517 8.804 1.00 92.00 160 LEU A N 1
ATOM 1256 C CA . LEU A 1 160 ? 9.754 -7.674 8.048 1.00 92.00 160 LEU A CA 1
ATOM 1257 C C . LEU A 1 160 ? 9.497 -7.547 6.544 1.00 92.00 160 LEU A C 1
ATOM 1259 O O . LEU A 1 160 ? 10.093 -6.697 5.887 1.00 92.00 160 LEU A O 1
ATOM 1263 N N . LEU A 1 161 ? 8.578 -8.349 6.002 1.00 90.88 161 LEU A N 1
ATOM 1264 C CA . LEU A 1 161 ? 8.263 -8.343 4.574 1.00 90.88 161 LEU A CA 1
ATOM 1265 C C . LEU A 1 161 ? 7.661 -7.010 4.128 1.00 90.88 161 LEU A C 1
ATOM 1267 O O . LEU A 1 161 ? 8.059 -6.488 3.094 1.00 90.88 161 LEU A O 1
ATOM 1271 N N . GLY A 1 162 ? 6.744 -6.439 4.909 1.00 87.62 162 GLY A N 1
ATOM 1272 C CA . GLY A 1 162 ? 6.140 -5.134 4.647 1.00 87.62 162 GLY A CA 1
ATOM 1273 C C . GLY A 1 162 ? 7.162 -4.001 4.715 1.00 87.62 162 GLY A C 1
ATOM 1274 O O . GLY A 1 162 ? 7.156 -3.115 3.859 1.00 87.62 162 GLY A O 1
ATOM 1275 N N . GLY A 1 163 ? 8.095 -4.061 5.670 1.00 87.69 163 GLY A N 1
ATOM 1276 C CA . GLY A 1 163 ? 9.211 -3.123 5.766 1.00 87.69 163 GLY A CA 1
ATOM 1277 C C . GLY A 1 163 ? 10.106 -3.171 4.527 1.00 87.69 163 GLY A C 1
ATOM 1278 O O . GLY A 1 163 ? 10.334 -2.142 3.895 1.00 87.69 163 GLY A O 1
ATOM 1279 N N . PHE A 1 164 ? 10.539 -4.364 4.108 1.00 87.25 164 PHE A N 1
ATOM 1280 C CA . PHE A 1 164 ? 11.324 -4.533 2.879 1.00 87.25 164 PHE A CA 1
ATOM 1281 C C . PHE A 1 164 ? 10.544 -4.133 1.617 1.00 87.25 164 PHE A C 1
ATOM 1283 O O . PHE A 1 164 ? 11.079 -3.439 0.751 1.00 87.25 164 PHE A O 1
ATOM 1290 N N . ALA A 1 165 ? 9.268 -4.510 1.523 1.00 87.12 165 ALA A N 1
ATOM 1291 C CA . ALA A 1 165 ? 8.404 -4.157 0.400 1.00 87.12 165 ALA A CA 1
ATOM 1292 C C . ALA A 1 165 ? 8.209 -2.639 0.274 1.00 87.12 165 ALA A C 1
ATOM 1294 O O . ALA A 1 165 ? 8.126 -2.130 -0.843 1.00 87.12 165 ALA A O 1
ATOM 1295 N N . SER A 1 166 ? 8.203 -1.912 1.396 1.00 86.19 166 SER A N 1
ATOM 1296 C CA . SER A 1 166 ? 8.105 -0.448 1.410 1.00 86.19 166 SER A CA 1
ATOM 1297 C C . SER A 1 166 ? 9.307 0.217 0.734 1.00 86.19 166 SER A C 1
ATOM 1299 O O . SER A 1 166 ? 9.129 1.195 0.014 1.00 86.19 166 SER A O 1
ATOM 1301 N N . PHE A 1 167 ? 10.520 -0.331 0.876 1.00 86.06 167 PHE A N 1
ATOM 1302 C CA . PHE A 1 167 ? 11.686 0.160 0.128 1.00 86.06 167 PHE A CA 1
ATOM 1303 C C . PHE A 1 167 ? 11.598 -0.171 -1.365 1.00 86.06 167 PHE A C 1
ATOM 1305 O O . PHE A 1 167 ? 11.918 0.674 -2.196 1.00 86.06 167 PHE A O 1
ATOM 1312 N N . GLY A 1 168 ? 11.139 -1.374 -1.717 1.00 85.69 168 GLY A N 1
ATOM 1313 C CA . GLY A 1 168 ? 11.007 -1.789 -3.114 1.00 85.69 168 GLY A CA 1
ATOM 1314 C C . GLY A 1 168 ? 9.931 -1.001 -3.863 1.00 85.69 168 GLY A C 1
ATOM 1315 O O . GLY A 1 168 ? 10.233 -0.184 -4.731 1.00 85.69 168 GLY A O 1
ATOM 1316 N N . ILE A 1 169 ? 8.669 -1.243 -3.506 1.00 81.69 169 ILE A N 1
ATOM 1317 C CA . ILE A 1 169 ? 7.498 -0.686 -4.199 1.00 81.69 169 ILE A CA 1
ATOM 1318 C C . ILE A 1 169 ? 7.331 0.803 -3.874 1.00 81.69 169 ILE A C 1
ATOM 1320 O O . ILE A 1 169 ? 6.976 1.590 -4.748 1.00 81.69 169 ILE A O 1
ATOM 1324 N N . GLY A 1 170 ? 7.597 1.195 -2.625 1.00 79.25 170 GLY A N 1
ATOM 1325 C CA . GLY A 1 170 ? 7.363 2.560 -2.152 1.00 79.25 170 GLY A CA 1
ATOM 1326 C C . GLY A 1 170 ? 8.471 3.559 -2.491 1.00 79.25 170 GLY A C 1
ATOM 1327 O O . GLY A 1 170 ? 8.193 4.753 -2.531 1.00 79.25 170 GLY A O 1
ATOM 1328 N N . ASN A 1 171 ? 9.707 3.110 -2.750 1.00 86.06 171 ASN A N 1
ATOM 1329 C CA . ASN A 1 171 ? 10.840 4.010 -2.998 1.00 86.06 171 ASN A CA 1
ATOM 1330 C C . ASN A 1 171 ? 11.584 3.695 -4.303 1.00 86.06 171 ASN A C 1
ATOM 1332 O O . ASN A 1 171 ? 11.593 4.526 -5.212 1.00 86.06 171 ASN A O 1
ATOM 1336 N N . ILE A 1 172 ? 12.185 2.508 -4.429 1.00 87.19 172 ILE A N 1
ATOM 1337 C CA . ILE A 1 172 ? 13.071 2.175 -5.558 1.00 87.19 172 ILE A CA 1
ATOM 1338 C C . ILE A 1 172 ? 12.313 2.231 -6.888 1.00 87.19 172 ILE A C 1
ATOM 1340 O O . ILE A 1 172 ? 12.780 2.876 -7.826 1.00 87.19 172 ILE A O 1
ATOM 1344 N N . ALA A 1 173 ? 11.136 1.606 -6.968 1.00 86.81 173 ALA A N 1
ATOM 1345 C CA . ALA A 1 173 ? 10.331 1.610 -8.190 1.00 86.81 173 ALA A CA 1
ATOM 1346 C C . ALA A 1 173 ? 9.908 3.038 -8.588 1.00 86.81 173 ALA A C 1
ATOM 1348 O O . ALA A 1 173 ? 10.160 3.466 -9.712 1.00 86.81 173 ALA A O 1
ATOM 1349 N N . GLN A 1 174 ? 9.369 3.810 -7.637 1.00 86.81 174 GLN A N 1
ATOM 1350 C CA . GLN A 1 174 ? 8.882 5.175 -7.882 1.00 86.81 174 GLN A CA 1
ATOM 1351 C C . GLN A 1 174 ? 10.006 6.138 -8.290 1.00 86.81 174 GLN A C 1
ATOM 1353 O O . GLN A 1 174 ? 9.859 6.921 -9.226 1.00 86.81 174 GLN A O 1
ATOM 1358 N N . SER A 1 175 ? 11.151 6.087 -7.604 1.00 88.62 175 SER A N 1
ATOM 1359 C CA . SER A 1 175 ? 12.294 6.953 -7.918 1.00 88.62 175 SER A CA 1
ATOM 1360 C C . SER A 1 175 ? 12.915 6.618 -9.275 1.00 88.62 175 SER A C 1
ATOM 1362 O O . SER A 1 175 ? 13.291 7.531 -10.013 1.00 88.62 175 SER A O 1
ATOM 1364 N N . SER A 1 176 ? 12.965 5.333 -9.638 1.00 89.12 176 SER A N 1
ATOM 1365 C CA . SER A 1 176 ? 13.479 4.880 -10.935 1.00 89.12 176 SER A CA 1
ATOM 1366 C C . SER A 1 176 ? 12.601 5.350 -12.094 1.00 89.12 176 SER A C 1
ATOM 1368 O O . SER A 1 176 ? 13.124 5.771 -13.121 1.00 89.12 176 SER A O 1
ATOM 1370 N N . GLU A 1 177 ? 11.280 5.352 -11.924 1.00 87.81 177 GLU A N 1
ATOM 1371 C CA . GLU A 1 177 ? 10.342 5.838 -12.941 1.00 87.81 177 GLU A CA 1
ATOM 1372 C C . GLU A 1 177 ? 10.443 7.349 -13.154 1.00 87.81 177 GLU A C 1
ATOM 1374 O O . GLU A 1 177 ? 10.504 7.803 -14.296 1.00 87.81 177 GLU A O 1
ATOM 1379 N N . ILE A 1 178 ? 10.511 8.135 -12.071 1.00 89.19 178 ILE A N 1
ATOM 1380 C CA . ILE A 1 178 ? 10.707 9.589 -12.171 1.00 89.19 178 ILE A CA 1
ATOM 1381 C C . ILE A 1 178 ? 12.050 9.881 -12.846 1.00 89.19 178 ILE A C 1
ATOM 1383 O O . ILE A 1 178 ? 12.131 10.729 -13.732 1.00 89.19 178 ILE A O 1
ATOM 1387 N N . SER A 1 179 ? 13.102 9.160 -12.453 1.00 90.88 179 SER A N 1
ATOM 1388 C CA . SER A 1 179 ? 14.434 9.300 -13.039 1.00 90.88 179 SER A CA 1
ATOM 1389 C C . SER A 1 179 ? 14.448 8.960 -14.534 1.00 90.88 179 SE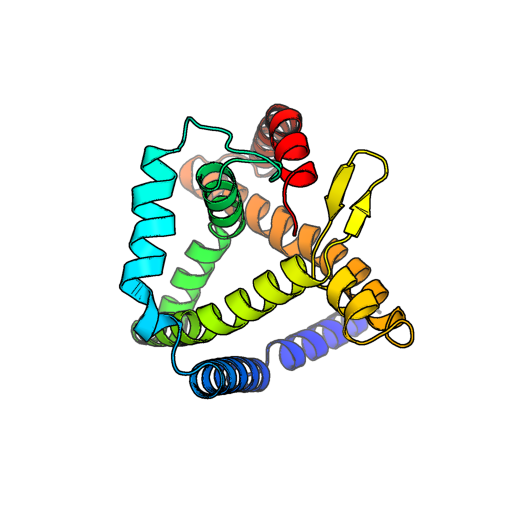R A C 1
ATOM 1391 O O . SER A 1 179 ? 15.002 9.727 -15.320 1.00 90.88 179 SER A O 1
ATOM 1393 N N . GLY A 1 180 ? 13.778 7.875 -14.941 1.00 89.75 180 GLY A N 1
ATOM 1394 C CA . GLY A 1 180 ? 13.611 7.493 -16.345 1.00 89.75 180 GLY A CA 1
ATOM 1395 C C . GLY A 1 180 ? 12.874 8.561 -17.151 1.00 89.75 180 GLY A C 1
ATOM 1396 O O . GLY A 1 180 ? 13.392 9.032 -18.158 1.00 89.75 180 GLY A O 1
ATOM 1397 N N . ALA A 1 181 ? 11.737 9.049 -16.646 1.00 88.62 181 ALA A N 1
ATOM 1398 C CA . ALA A 1 181 ? 10.976 10.112 -17.303 1.00 88.62 181 ALA A CA 1
ATOM 1399 C C . ALA A 1 181 ? 11.785 11.415 -17.455 1.00 88.62 181 ALA A C 1
ATOM 1401 O O . ALA A 1 181 ? 11.710 12.078 -18.488 1.00 88.62 181 ALA A O 1
ATOM 1402 N N . LEU A 1 182 ? 12.583 11.787 -16.447 1.00 91.31 182 LEU A N 1
ATOM 1403 C CA . LEU A 1 182 ? 13.468 12.955 -16.519 1.00 91.31 182 LEU A CA 1
ATOM 1404 C C . LEU A 1 182 ? 14.610 12.764 -17.525 1.00 91.31 182 LEU A C 1
ATOM 1406 O O . LEU A 1 182 ? 15.020 13.726 -18.175 1.00 91.31 182 LEU A O 1
ATOM 1410 N N . SER A 1 183 ? 15.115 11.540 -17.666 1.00 92.88 183 SER A N 1
ATOM 1411 C CA . SER A 1 183 ? 16.130 11.216 -18.667 1.00 92.88 183 SER A CA 1
ATOM 1412 C C . SER A 1 183 ? 15.562 11.289 -20.087 1.00 92.88 183 SER A C 1
ATOM 1414 O O . SER A 1 183 ? 16.176 11.902 -20.959 1.00 92.88 183 SER A O 1
ATOM 1416 N N . ASP A 1 184 ? 14.355 10.764 -20.299 1.00 90.50 184 ASP A N 1
ATOM 1417 C CA . ASP A 1 184 ? 13.704 10.751 -21.611 1.00 90.50 184 ASP A CA 1
ATOM 1418 C C . ASP A 1 184 ? 13.276 12.153 -22.071 1.00 90.50 184 ASP A C 1
ATOM 1420 O O . ASP A 1 184 ? 13.446 12.505 -23.237 1.00 90.50 184 ASP A O 1
ATOM 1424 N N . LEU A 1 185 ? 12.729 12.969 -21.162 1.00 92.00 185 LEU A N 1
ATOM 1425 C CA . LEU A 1 185 ? 12.162 14.282 -21.495 1.00 92.00 185 LEU A CA 1
ATOM 1426 C C . LEU A 1 185 ? 13.183 15.422 -21.460 1.00 92.00 185 LEU A C 1
ATOM 1428 O O . LEU A 1 185 ? 13.080 16.366 -22.241 1.00 92.00 185 LEU A O 1
ATOM 1432 N N . PHE A 1 186 ? 14.132 15.369 -20.523 1.00 92.00 186 PHE A N 1
ATOM 1433 C CA . PHE A 1 186 ? 15.054 16.474 -20.240 1.00 92.00 186 PHE A CA 1
ATOM 1434 C C . PHE A 1 186 ? 16.527 16.084 -20.389 1.00 92.00 186 PHE A C 1
ATOM 1436 O O . PHE A 1 186 ? 17.398 16.909 -20.111 1.00 92.00 186 PHE A O 1
ATOM 1443 N N . HIS A 1 187 ? 16.824 14.846 -20.804 1.00 91.12 187 HIS A N 1
ATOM 1444 C CA . HIS A 1 187 ? 18.187 14.321 -20.956 1.00 91.12 187 HIS A CA 1
ATOM 1445 C C . HIS A 1 187 ? 19.045 14.466 -19.690 1.00 91.12 187 HIS A C 1
ATOM 1447 O O . HIS A 1 187 ? 20.272 14.572 -19.748 1.00 91.12 187 HIS A O 1
ATOM 1453 N N . LEU A 1 188 ? 18.395 14.462 -18.523 1.00 91.69 188 LEU A N 1
ATOM 1454 C CA . LEU A 1 188 ? 19.069 14.504 -17.233 1.00 91.69 188 LEU A CA 1
ATOM 1455 C C . LEU A 1 188 ? 19.682 13.137 -16.919 1.00 91.69 188 LEU A C 1
ATOM 1457 O O . LEU A 1 188 ? 19.075 12.084 -17.135 1.00 91.69 188 LEU A O 1
ATOM 1461 N N . SER A 1 189 ? 20.897 13.159 -16.368 1.00 93.44 189 SER A N 1
ATOM 1462 C CA . SER A 1 189 ? 21.542 11.948 -15.860 1.00 93.44 189 SER A CA 1
ATOM 1463 C C . SER A 1 189 ? 20.745 11.382 -14.676 1.00 93.44 189 SER A C 1
ATOM 1465 O O . SER A 1 189 ? 20.367 12.159 -13.790 1.00 93.44 189 SER A O 1
ATOM 1467 N N . PRO A 1 190 ? 20.556 10.050 -14.583 1.00 90.62 190 PRO A N 1
ATOM 1468 C CA . PRO A 1 190 ? 19.839 9.422 -13.474 1.00 90.62 190 PRO A CA 1
ATOM 1469 C C . PRO A 1 190 ? 20.370 9.799 -12.088 1.00 90.62 190 PRO A C 1
ATOM 1471 O O . PRO A 1 190 ? 19.608 9.882 -11.127 1.00 90.62 190 PRO A O 1
ATOM 1474 N N . LEU A 1 191 ? 21.675 10.069 -11.985 1.00 91.69 191 LEU A N 1
ATOM 1475 C CA . LEU A 1 191 ? 22.315 10.470 -10.734 1.00 91.69 191 LEU A CA 1
ATOM 1476 C C . LEU A 1 191 ? 21.893 11.884 -10.310 1.00 91.69 191 LEU A C 1
ATOM 1478 O O . LEU A 1 191 ? 21.619 12.120 -9.136 1.00 91.69 191 LEU A O 1
ATOM 1482 N N . VAL A 1 192 ? 21.774 12.810 -11.265 1.00 91.88 192 VAL A N 1
ATOM 1483 C CA . VAL A 1 192 ? 21.301 14.179 -11.007 1.00 91.88 192 VAL A CA 1
ATOM 1484 C C . VAL A 1 192 ? 19.824 14.161 -10.614 1.00 91.88 192 VAL A C 1
ATOM 1486 O O . VAL A 1 192 ? 19.453 14.761 -9.607 1.00 91.88 192 VAL A O 1
ATOM 1489 N N . SER A 1 193 ? 18.999 13.410 -11.349 1.00 91.88 193 SER A N 1
ATOM 1490 C CA . SER A 1 193 ? 17.582 13.200 -11.032 1.00 91.88 193 SER A CA 1
ATOM 1491 C C . SER A 1 193 ? 17.397 12.613 -9.629 1.00 91.88 193 SER A C 1
ATOM 1493 O O . SER A 1 193 ? 16.598 13.120 -8.845 1.00 91.88 193 SER A O 1
ATOM 1495 N N . GLY A 1 194 ? 18.184 11.593 -9.272 1.00 90.50 194 GLY A N 1
ATOM 1496 C CA . GLY A 1 194 ? 18.143 10.963 -7.953 1.00 90.50 194 GLY A CA 1
ATOM 1497 C C . GLY A 1 194 ? 18.511 11.917 -6.815 1.00 90.50 194 GLY A C 1
ATOM 1498 O O . GLY A 1 194 ? 17.803 11.962 -5.810 1.00 90.50 194 GLY A O 1
ATOM 1499 N N . ILE A 1 195 ? 19.567 12.724 -6.978 1.00 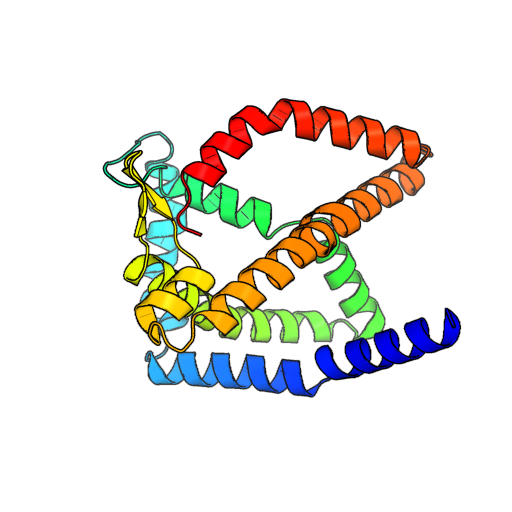91.94 195 ILE A N 1
ATOM 1500 C CA . ILE A 1 195 ? 19.959 13.732 -5.979 1.00 91.94 195 ILE A CA 1
ATOM 1501 C C . ILE A 1 195 ? 18.852 14.775 -5.797 1.00 91.94 195 ILE A C 1
ATOM 1503 O O . ILE A 1 195 ? 18.507 15.104 -4.664 1.00 91.94 195 ILE A O 1
ATOM 1507 N N . LEU A 1 196 ? 18.263 15.270 -6.889 1.00 91.50 196 LEU A N 1
ATOM 1508 C CA . LEU A 1 196 ? 17.168 16.241 -6.821 1.00 91.50 196 LEU A CA 1
ATOM 1509 C C . LEU A 1 196 ? 15.960 15.677 -6.065 1.00 91.50 196 LEU A C 1
ATOM 1511 O O . LEU A 1 196 ? 15.445 16.333 -5.160 1.00 91.50 196 LEU A O 1
ATOM 1515 N N . ILE A 1 197 ? 15.549 14.446 -6.383 1.00 90.62 197 ILE A N 1
ATOM 1516 C CA . ILE A 1 197 ? 14.454 13.762 -5.683 1.00 90.62 197 ILE A CA 1
ATOM 1517 C C . ILE A 1 197 ? 14.795 13.598 -4.196 1.00 90.62 197 ILE A C 1
ATOM 1519 O O . ILE A 1 197 ? 13.969 13.920 -3.345 1.00 90.62 197 ILE A O 1
ATOM 1523 N N . ALA A 1 198 ? 16.014 13.161 -3.865 1.00 90.12 198 ALA A N 1
ATOM 1524 C CA . ALA A 1 198 ? 16.448 12.976 -2.482 1.00 90.12 198 ALA A CA 1
ATOM 1525 C C . ALA A 1 198 ? 16.403 14.283 -1.674 1.00 90.12 198 ALA A C 1
ATOM 1527 O O . ALA A 1 198 ? 15.933 14.278 -0.537 1.00 90.12 198 ALA A O 1
ATOM 1528 N N . VAL A 1 199 ? 16.826 15.408 -2.261 1.00 91.81 199 VAL A N 1
ATOM 1529 C CA . VAL A 1 199 ? 16.752 16.730 -1.618 1.00 91.81 199 VAL A CA 1
ATOM 1530 C C . VAL A 1 199 ? 15.300 17.141 -1.374 1.00 91.81 199 VAL A C 1
ATOM 1532 O O . VAL A 1 199 ? 14.962 17.560 -0.270 1.00 91.81 199 VAL A O 1
ATOM 1535 N N . VAL A 1 200 ? 14.418 16.979 -2.364 1.00 89.44 200 VAL A N 1
ATOM 1536 C CA . VAL A 1 200 ? 12.991 17.318 -2.223 1.00 89.44 200 VAL A CA 1
ATOM 1537 C C . VAL A 1 200 ? 12.319 16.469 -1.138 1.00 89.44 200 VAL A C 1
ATOM 1539 O O . VAL A 1 200 ? 11.562 16.990 -0.314 1.00 89.44 200 VAL A O 1
ATOM 1542 N N . VAL A 1 201 ? 12.624 15.171 -1.087 1.00 87.00 201 VAL A N 1
ATOM 1543 C CA . VAL A 1 201 ? 12.116 14.268 -0.045 1.00 87.00 201 VAL A CA 1
ATOM 1544 C C . VAL A 1 201 ? 12.670 14.649 1.330 1.00 87.00 201 VAL A C 1
ATOM 1546 O O . VAL A 1 201 ? 11.913 14.712 2.294 1.00 87.00 201 VAL A O 1
ATOM 1549 N N . ALA A 1 202 ? 13.960 14.970 1.440 1.00 86.31 202 ALA A N 1
ATOM 1550 C CA . ALA A 1 202 ? 14.567 15.379 2.706 1.00 86.31 202 ALA A CA 1
ATOM 1551 C C . ALA A 1 202 ? 13.955 16.677 3.261 1.00 86.31 202 ALA A C 1
ATOM 1553 O O . ALA A 1 202 ? 13.719 16.778 4.463 1.00 86.31 202 ALA A O 1
ATOM 1554 N N . LEU A 1 203 ? 13.646 17.646 2.394 1.00 86.31 203 LEU A N 1
ATOM 1555 C CA . LEU A 1 203 ? 12.997 18.901 2.789 1.00 86.31 203 LEU A CA 1
ATOM 1556 C C . LEU A 1 203 ? 11.537 18.707 3.227 1.00 86.31 203 LEU A C 1
ATOM 1558 O O . LEU A 1 203 ? 11.058 19.446 4.081 1.00 86.31 203 LEU A O 1
ATOM 1562 N N . SER A 1 204 ? 10.842 17.709 2.678 1.00 80.31 204 SER A N 1
ATOM 1563 C CA . SER A 1 204 ? 9.449 17.388 3.030 1.00 80.31 204 SER A CA 1
ATOM 1564 C C . SER A 1 204 ? 9.320 16.382 4.184 1.00 80.31 204 SER A C 1
ATOM 1566 O O . SER A 1 204 ? 8.260 16.275 4.803 1.00 80.31 204 SER A O 1
ATOM 1568 N N . ALA A 1 205 ? 10.401 15.683 4.546 1.00 68.44 205 ALA A N 1
ATOM 1569 C CA . ALA A 1 205 ? 10.432 14.692 5.622 1.00 68.44 205 ALA A CA 1
ATOM 1570 C C . ALA A 1 205 ? 9.929 15.188 7.001 1.00 68.44 205 ALA A C 1
ATOM 1572 O O . ALA A 1 205 ? 9.233 14.416 7.671 1.00 68.44 205 ALA A O 1
ATOM 1573 N N . PRO A 1 206 ? 10.197 16.432 7.456 1.00 61.09 206 PRO A N 1
ATOM 1574 C CA . PRO A 1 206 ? 9.678 16.927 8.736 1.00 61.09 206 PRO A CA 1
ATOM 1575 C C . PRO A 1 206 ? 8.145 16.979 8.765 1.00 61.09 206 PRO A C 1
ATOM 1577 O O . PRO A 1 206 ? 7.522 16.608 9.755 1.00 61.09 206 PRO A O 1
ATOM 1580 N N . GLU A 1 207 ? 7.521 17.373 7.657 1.00 59.94 207 GLU A N 1
ATOM 1581 C CA . GLU A 1 207 ? 6.062 17.434 7.531 1.00 59.94 207 GLU A CA 1
ATOM 1582 C C . GLU A 1 207 ? 5.453 16.034 7.380 1.00 59.94 207 GLU A C 1
ATOM 1584 O O . GLU A 1 207 ? 4.402 15.735 7.946 1.00 59.94 207 GLU A O 1
ATOM 1589 N N . ILE A 1 208 ? 6.143 15.147 6.661 1.00 60.03 208 ILE A N 1
ATOM 1590 C CA . ILE A 1 208 ? 5.721 13.765 6.420 1.00 60.03 208 ILE A CA 1
ATOM 1591 C C . ILE A 1 208 ? 5.795 12.944 7.715 1.00 60.03 208 ILE A C 1
ATOM 1593 O O . ILE A 1 208 ? 4.819 12.302 8.084 1.00 60.03 208 ILE A O 1
ATOM 1597 N N . SER A 1 209 ? 6.901 12.990 8.455 1.00 55.75 209 SER A N 1
ATOM 1598 C CA . SER A 1 209 ? 7.065 12.254 9.721 1.00 55.75 209 SER A CA 1
ATOM 1599 C C . SER A 1 209 ? 5.992 12.594 10.762 1.00 55.75 209 SER A C 1
ATOM 1601 O O . SER A 1 209 ? 5.473 11.691 11.420 1.00 55.75 209 SER A O 1
ATOM 1603 N N . LEU A 1 210 ? 5.578 13.864 10.838 1.00 52.88 210 LEU A N 1
ATOM 1604 C CA . LEU A 1 210 ? 4.438 14.292 11.649 1.00 52.88 210 LEU A CA 1
ATOM 1605 C C . LEU A 1 210 ? 3.123 13.662 11.168 1.00 52.88 210 LEU A C 1
ATOM 1607 O O . LEU A 1 210 ? 2.320 13.232 11.986 1.00 52.88 210 LEU A O 1
ATOM 1611 N N . LEU A 1 211 ? 2.906 13.542 9.856 1.00 53.38 211 LEU A N 1
ATOM 1612 C CA . LEU A 1 211 ? 1.708 12.910 9.292 1.00 53.38 211 LEU A CA 1
ATOM 1613 C C . LEU A 1 211 ? 1.675 11.385 9.503 1.00 53.38 211 LEU A C 1
ATOM 1615 O O . LEU A 1 211 ? 0.612 10.841 9.800 1.00 53.38 211 LEU A O 1
ATOM 1619 N N . TRP A 1 212 ? 2.814 10.695 9.387 1.00 52.59 212 TRP A N 1
ATOM 1620 C CA . TRP A 1 212 ? 2.908 9.239 9.572 1.00 52.59 212 TRP A CA 1
ATOM 1621 C C . TRP A 1 212 ? 2.794 8.821 11.036 1.00 52.59 212 TRP A C 1
ATOM 1623 O O . TRP A 1 212 ? 2.110 7.845 11.329 1.00 52.59 212 TRP A O 1
ATOM 1633 N N . ALA A 1 213 ? 3.375 9.588 11.964 1.00 46.31 213 ALA A N 1
ATOM 1634 C CA . ALA A 1 213 ? 3.174 9.379 13.399 1.00 46.31 213 ALA A CA 1
ATOM 1635 C C . ALA A 1 213 ? 1.708 9.577 13.819 1.00 46.31 213 ALA A C 1
ATOM 1637 O O . ALA A 1 213 ? 1.296 9.161 14.891 1.00 46.31 213 ALA A O 1
ATOM 1638 N N . MET A 1 214 ? 0.901 10.224 12.985 1.00 43.22 214 MET A N 1
ATOM 1639 C CA . MET A 1 214 ? -0.476 10.585 13.283 1.00 43.22 214 MET A CA 1
ATOM 1640 C C . MET A 1 214 ? -1.513 9.662 12.621 1.00 43.22 214 MET A C 1
ATOM 1642 O O . MET A 1 214 ? -2.696 9.712 12.975 1.00 43.22 214 MET A O 1
ATOM 1646 N N . LEU A 1 215 ? -1.099 8.807 11.687 1.00 43.62 215 LEU A N 1
ATOM 1647 C CA . LEU A 1 215 ? -1.986 7.886 10.990 1.00 43.62 215 LEU A CA 1
ATOM 1648 C C . LEU A 1 215 ? -2.072 6.543 11.726 1.00 43.62 215 LEU A C 1
ATOM 1650 O O . LEU A 1 215 ? -1.047 5.890 11.922 1.00 43.62 215 LEU A O 1
ATOM 1654 N N . PRO A 1 216 ? -3.283 6.072 12.080 1.00 40.62 216 PRO A N 1
ATOM 1655 C CA . PRO A 1 216 ? -3.473 4.660 12.348 1.00 40.62 216 PRO A CA 1
ATOM 1656 C C . PRO A 1 216 ? -3.318 3.952 10.998 1.00 40.62 216 PRO A C 1
ATOM 1658 O O . PRO A 1 216 ? -4.239 3.986 10.180 1.00 40.62 216 PRO A O 1
ATOM 1661 N N . MET A 1 217 ? -2.127 3.415 10.719 1.00 42.97 217 MET A N 1
ATOM 1662 C CA . MET A 1 217 ? -1.963 2.444 9.631 1.00 42.97 217 MET A CA 1
ATOM 1663 C C . MET A 1 217 ? -2.847 1.216 9.853 1.00 42.97 217 MET A C 1
ATOM 1665 O O . MET A 1 217 ? -3.391 1.072 10.968 1.00 42.97 217 MET A O 1
#

Foldseek 3Di:
DVVVVVVVVVVVVCVVPDPVVVVVLLVQLVVLCVVVVNCCVVCVVVCCCVQPVVQVVCVPPQDDDQLGGSVLLSVVVVVQVDALCVVVVVVCCCVPVNPCSVVVVVSSVSSVVSVVVVQVVLQVVQWDADPVRFTAGGDLRCQPRPVHVVRNVVSVVCCVVVVVVCCVVVPPVRLVSQLVVCCVPVVDDSVVSNVVVVVVCVVCVVVVVSSVSRDHD